Protein AF-A0A382TU08-F1 (afdb_monomer_lite)

Structure (mmCIF, N/CA/C/O backbone):
data_AF-A0A382TU08-F1
#
_entry.id   AF-A0A382TU08-F1
#
loop_
_atom_site.group_PDB
_atom_site.id
_atom_site.type_symbol
_atom_site.label_atom_id
_atom_site.label_alt_id
_atom_site.label_comp_id
_atom_site.label_asym_id
_atom_site.label_entity_id
_atom_site.label_seq_id
_atom_site.pdbx_PDB_ins_code
_atom_site.Cartn_x
_atom_site.Cartn_y
_atom_site.Cartn_z
_atom_site.occupancy
_atom_site.B_iso_or_equiv
_atom_site.auth_seq_id
_atom_site.auth_comp_id
_atom_site.auth_asym_id
_atom_site.auth_atom_id
_atom_site.pdbx_PDB_model_num
ATOM 1 N N . THR A 1 1 ? 18.231 -7.305 -35.780 1.00 43.22 1 THR A N 1
ATOM 2 C CA . THR A 1 1 ? 16.946 -6.746 -35.340 1.00 43.22 1 THR A CA 1
ATOM 3 C C . THR A 1 1 ? 16.170 -7.882 -34.725 1.00 43.22 1 THR A C 1
ATOM 5 O O . THR A 1 1 ? 15.193 -8.341 -35.299 1.00 43.22 1 THR A O 1
ATOM 8 N N . ASP A 1 2 ? 16.718 -8.422 -33.646 1.00 53.72 2 ASP A N 1
ATOM 9 C CA . ASP A 1 2 ? 16.008 -9.378 -32.811 1.00 53.72 2 ASP A CA 1
ATOM 10 C C . ASP A 1 2 ? 16.066 -8.744 -31.425 1.00 53.72 2 ASP A C 1
ATOM 12 O O . ASP A 1 2 ? 17.162 -8.448 -30.939 1.00 53.72 2 ASP A O 1
ATOM 16 N N . ASP A 1 3 ? 14.896 -8.453 -30.868 1.00 58.66 3 ASP A N 1
ATOM 17 C CA . ASP A 1 3 ? 14.763 -7.972 -29.501 1.00 58.66 3 ASP A CA 1
ATOM 18 C C . ASP A 1 3 ? 14.900 -9.181 -28.585 1.00 58.66 3 ASP A C 1
ATOM 20 O O . ASP A 1 3 ? 14.143 -10.154 -28.692 1.00 58.66 3 ASP A O 1
ATOM 24 N N . ASP A 1 4 ? 15.874 -9.138 -27.682 1.00 73.19 4 ASP A N 1
ATOM 25 C CA . ASP A 1 4 ? 16.025 -10.173 -26.670 1.00 73.19 4 ASP A CA 1
ATOM 26 C C . ASP A 1 4 ? 15.239 -9.753 -25.428 1.00 73.19 4 ASP A C 1
ATOM 28 O O . ASP A 1 4 ? 15.628 -8.832 -24.711 1.00 73.19 4 ASP A O 1
ATOM 32 N N . TRP A 1 5 ? 14.129 -10.447 -25.165 1.00 85.56 5 TRP A N 1
ATOM 33 C CA . TRP A 1 5 ? 13.245 -10.196 -24.025 1.00 85.56 5 TRP A CA 1
ATOM 34 C C . TRP A 1 5 ? 13.296 -11.323 -22.993 1.00 85.56 5 TRP A C 1
ATOM 36 O O . TRP A 1 5 ? 13.170 -12.508 -23.321 1.00 85.56 5 TRP A O 1
ATOM 46 N N . ALA A 1 6 ? 13.377 -10.959 -21.713 1.00 69.25 6 ALA A N 1
ATOM 47 C CA . ALA A 1 6 ? 13.201 -11.886 -20.603 1.00 69.25 6 ALA A CA 1
ATOM 48 C C . ALA A 1 6 ? 12.246 -11.305 -19.554 1.00 69.25 6 ALA A C 1
ATOM 50 O O . ALA A 1 6 ? 12.513 -10.267 -18.955 1.00 69.25 6 ALA A O 1
ATOM 51 N N . GLY A 1 7 ? 11.157 -12.024 -19.272 1.00 66.50 7 GLY A N 1
ATOM 52 C CA . GLY A 1 7 ? 10.169 -11.643 -18.265 1.00 66.50 7 GLY A CA 1
ATOM 53 C C . GLY A 1 7 ? 9.909 -12.763 -17.265 1.00 66.50 7 GLY A C 1
ATOM 54 O O . GLY A 1 7 ? 9.893 -13.947 -17.611 1.00 66.50 7 GLY A O 1
ATOM 55 N N . ARG A 1 8 ? 9.662 -12.395 -16.007 1.00 70.25 8 ARG A N 1
ATOM 56 C CA . ARG A 1 8 ? 9.168 -13.315 -14.982 1.00 70.25 8 ARG A CA 1
ATOM 57 C C . ARG A 1 8 ? 7.939 -12.722 -14.314 1.00 70.25 8 ARG A C 1
ATOM 59 O O . ARG A 1 8 ? 8.019 -11.709 -13.623 1.00 70.25 8 ARG A O 1
ATOM 66 N N . LEU A 1 9 ? 6.812 -13.411 -14.461 1.00 70.62 9 LEU A N 1
ATOM 67 C CA . LEU A 1 9 ? 5.622 -13.124 -13.676 1.00 70.62 9 LEU A CA 1
ATOM 68 C C . LEU A 1 9 ? 5.898 -13.436 -12.200 1.00 70.62 9 LEU A C 1
ATOM 70 O O . LEU A 1 9 ? 6.324 -14.547 -11.862 1.00 70.62 9 LEU A O 1
ATOM 74 N N . TRP A 1 10 ? 5.635 -12.480 -11.313 1.00 63.06 10 TRP A N 1
ATOM 75 C CA . TRP A 1 10 ? 5.693 -12.742 -9.882 1.00 63.06 10 TRP A CA 1
ATOM 76 C C . TRP A 1 10 ? 4.351 -13.301 -9.393 1.00 63.06 10 TRP A C 1
ATOM 78 O O . TRP A 1 10 ? 3.302 -12.701 -9.610 1.00 63.06 10 TRP A O 1
ATOM 88 N N . HIS A 1 11 ? 4.380 -14.459 -8.725 1.00 54.56 11 HIS A N 1
ATOM 89 C CA . HIS A 1 11 ? 3.185 -15.118 -8.191 1.00 54.56 11 HIS A CA 1
ATOM 90 C C . HIS A 1 11 ? 3.411 -15.548 -6.737 1.00 54.56 11 HIS A C 1
ATOM 92 O O . HIS A 1 11 ? 4.231 -16.429 -6.462 1.00 54.56 11 HIS A O 1
ATOM 98 N N . PRO A 1 12 ? 2.678 -14.923 -5.800 1.00 54.88 12 PRO A N 1
ATOM 99 C CA . PRO A 1 12 ? 1.904 -15.706 -4.843 1.00 54.88 12 PRO A CA 1
ATOM 100 C C . PRO A 1 12 ? 0.431 -15.261 -4.731 1.00 54.88 12 PRO A C 1
ATOM 102 O O . PRO A 1 12 ? -0.384 -16.084 -4.335 1.00 54.88 12 PRO A O 1
ATOM 105 N N . GLN A 1 13 ? 0.039 -14.037 -5.119 1.00 67.19 13 GLN A N 1
ATOM 106 C CA . GLN A 1 13 ? -1.356 -13.561 -5.047 1.00 67.19 13 GLN A CA 1
ATOM 107 C C . GLN A 1 13 ? -1.563 -12.305 -5.913 1.00 67.19 13 GLN A C 1
ATOM 109 O O . GLN A 1 13 ? -0.691 -11.439 -5.937 1.00 67.19 13 GLN A O 1
ATOM 114 N N . ALA A 1 14 ? -2.700 -12.204 -6.611 1.00 84.50 14 ALA A N 1
ATOM 115 C CA . ALA A 1 14 ? -3.053 -11.013 -7.384 1.00 84.50 14 ALA A CA 1
ATOM 116 C C . ALA A 1 14 ? -3.279 -9.800 -6.465 1.00 84.50 14 ALA A C 1
ATOM 118 O O . ALA A 1 14 ? -3.779 -9.951 -5.345 1.00 84.50 14 ALA A O 1
ATOM 119 N N . LEU A 1 15 ? -2.906 -8.605 -6.927 1.00 90.50 15 LEU A N 1
ATOM 120 C CA . LEU A 1 15 ? -2.982 -7.388 -6.121 1.00 90.50 15 LEU A CA 1
ATOM 121 C C . LEU A 1 15 ? -4.388 -6.780 -6.207 1.00 90.50 15 LEU A C 1
ATOM 123 O O . LEU A 1 15 ? -4.922 -6.638 -7.306 1.00 90.50 15 LEU A O 1
ATOM 127 N N . PRO A 1 16 ? -5.021 -6.427 -5.082 1.00 88.50 16 PRO A N 1
ATOM 128 C CA . PRO A 1 16 ? -6.422 -6.015 -5.066 1.00 88.50 16 PRO A CA 1
ATOM 129 C C . PRO A 1 16 ? -6.652 -4.616 -5.658 1.00 88.50 16 PRO A C 1
ATOM 131 O O . PRO A 1 16 ? -5.868 -3.694 -5.440 1.00 88.50 16 PRO A O 1
ATOM 134 N N . TYR A 1 17 ? -7.792 -4.415 -6.327 1.00 90.25 17 TYR A N 1
ATOM 135 C CA . TYR A 1 17 ? -8.239 -3.087 -6.774 1.00 90.25 17 TYR A CA 1
ATOM 136 C C . TYR A 1 17 ? -8.770 -2.198 -5.635 1.00 90.25 17 TYR A C 1
ATOM 138 O O . TYR A 1 17 ? -8.714 -0.968 -5.693 1.00 90.25 17 TYR A O 1
ATOM 146 N N . ASN A 1 18 ? -9.298 -2.799 -4.569 1.00 82.75 18 ASN A N 1
ATOM 147 C CA . ASN A 1 18 ? -9.964 -2.096 -3.466 1.00 82.75 18 ASN A CA 1
ATOM 148 C C . ASN A 1 18 ? -9.034 -1.728 -2.288 1.00 82.75 18 ASN A C 1
ATOM 150 O O . ASN A 1 18 ? -9.503 -1.232 -1.259 1.00 82.75 18 ASN A O 1
ATOM 154 N N . GLN A 1 19 ? -7.728 -1.943 -2.428 1.00 82.81 19 GLN A N 1
ATOM 155 C CA . GLN A 1 19 ? -6.740 -1.686 -1.386 1.00 82.81 19 GLN A CA 1
ATOM 156 C C . GLN A 1 19 ? -5.445 -1.164 -2.002 1.00 82.81 19 GLN A C 1
ATOM 158 O O . GLN A 1 19 ? -5.022 -1.650 -3.041 1.00 82.81 19 GLN A O 1
ATOM 163 N N . ASP A 1 20 ? -4.828 -0.182 -1.349 1.00 87.81 20 ASP A N 1
ATOM 164 C CA . ASP A 1 20 ? -3.551 0.385 -1.778 1.00 87.81 20 ASP A CA 1
ATOM 165 C C . ASP A 1 20 ? -2.438 -0.667 -1.735 1.00 87.81 20 ASP A C 1
ATOM 167 O O . ASP A 1 20 ? -2.387 -1.502 -0.831 1.00 87.81 20 ASP A O 1
ATOM 171 N N . TRP A 1 21 ? -1.502 -0.588 -2.672 1.00 92.19 21 TRP A N 1
ATOM 172 C CA . TRP A 1 21 ? -0.306 -1.427 -2.697 1.00 92.19 21 TRP A CA 1
ATOM 173 C C . TRP A 1 21 ? 0.797 -0.742 -3.504 1.00 92.19 21 TRP A C 1
ATOM 175 O O . TRP A 1 21 ? 0.533 0.158 -4.296 1.00 92.19 21 TRP A O 1
ATOM 185 N N . ALA A 1 22 ? 2.044 -1.162 -3.313 1.00 94.31 22 ALA A N 1
ATOM 186 C CA . ALA A 1 22 ? 3.193 -0.725 -4.094 1.00 94.31 22 ALA A CA 1
ATOM 187 C C . ALA A 1 22 ? 4.072 -1.917 -4.473 1.00 94.31 22 ALA A C 1
ATOM 189 O O . ALA A 1 22 ? 4.478 -2.677 -3.593 1.00 94.31 22 ALA A O 1
ATOM 190 N N . ALA A 1 23 ? 4.401 -2.042 -5.754 1.00 95.50 23 ALA A N 1
ATOM 191 C CA . ALA A 1 23 ? 5.443 -2.923 -6.261 1.00 95.50 23 ALA A CA 1
ATOM 192 C C . ALA A 1 23 ? 6.748 -2.138 -6.397 1.00 95.50 23 ALA A C 1
ATOM 194 O O . ALA A 1 23 ? 6.733 -1.006 -6.871 1.00 95.50 23 ALA A O 1
ATOM 195 N N . GLN A 1 24 ? 7.858 -2.708 -5.936 1.00 95.50 24 GLN A N 1
ATOM 196 C CA . GLN A 1 24 ? 9.176 -2.072 -5.937 1.00 95.50 24 GLN A CA 1
ATOM 197 C C . GLN A 1 24 ? 10.247 -3.064 -6.377 1.00 95.50 24 GLN A C 1
ATOM 199 O O . GLN A 1 24 ? 10.176 -4.235 -6.001 1.00 95.50 24 GLN A O 1
ATOM 204 N N . VAL A 1 25 ? 11.248 -2.589 -7.116 1.00 95.81 25 VAL A N 1
ATOM 205 C CA . VAL A 1 25 ? 12.433 -3.369 -7.497 1.00 95.81 25 VAL A CA 1
ATOM 206 C C . VAL A 1 25 ? 13.658 -2.465 -7.556 1.00 95.81 25 VAL A C 1
ATOM 208 O O . VAL A 1 25 ? 13.564 -1.323 -8.009 1.00 95.81 25 VAL A O 1
ATOM 211 N N . ASP A 1 26 ? 14.798 -2.976 -7.106 1.00 96.31 26 ASP A N 1
ATOM 212 C CA . ASP A 1 26 ? 16.078 -2.311 -7.314 1.00 96.31 26 ASP A CA 1
ATOM 213 C C . ASP A 1 26 ? 16.603 -2.687 -8.703 1.00 96.31 26 ASP A C 1
ATOM 215 O O . ASP A 1 26 ? 16.676 -3.865 -9.058 1.00 96.31 26 ASP A O 1
ATOM 219 N N . VAL A 1 27 ? 16.970 -1.678 -9.486 1.00 97.38 27 VAL A N 1
ATOM 220 C CA . VAL A 1 27 ? 17.555 -1.816 -10.822 1.00 97.38 27 VAL A CA 1
ATOM 221 C C . VAL A 1 27 ? 19.038 -1.479 -10.775 1.00 97.38 27 VAL A C 1
ATOM 223 O O . VAL A 1 27 ? 19.467 -0.544 -10.097 1.00 97.38 27 VAL A O 1
ATOM 226 N N . ASN A 1 28 ? 19.834 -2.221 -11.533 1.00 97.56 28 ASN A N 1
ATOM 227 C CA . ASN A 1 28 ? 21.229 -1.903 -11.795 1.00 97.56 28 ASN A CA 1
ATOM 228 C C . ASN A 1 28 ? 21.484 -2.051 -13.294 1.00 97.56 28 ASN A C 1
ATOM 230 O O . ASN A 1 28 ? 21.504 -3.169 -13.807 1.00 97.56 28 ASN A O 1
ATOM 234 N N . LEU A 1 29 ? 21.694 -0.920 -13.961 1.00 97.88 29 LEU A N 1
ATOM 235 C CA . LEU A 1 29 ? 22.026 -0.791 -15.374 1.00 97.88 29 LEU A CA 1
ATOM 236 C C . LEU A 1 29 ? 23.336 0.003 -15.500 1.00 97.88 29 LEU A C 1
ATOM 238 O O . LEU A 1 29 ? 23.287 1.231 -15.622 1.00 97.88 29 LEU A O 1
ATOM 242 N N . PRO A 1 30 ? 24.508 -0.656 -15.429 1.00 97.62 30 PRO A N 1
ATOM 243 C CA . PRO A 1 30 ? 25.805 0.011 -15.526 1.00 97.62 30 PRO A CA 1
ATOM 244 C C . PRO A 1 30 ? 25.980 0.809 -16.821 1.00 97.62 30 PRO A C 1
ATOM 246 O O . PRO A 1 30 ? 25.140 0.777 -17.720 1.00 97.62 30 PRO A O 1
ATOM 249 N N . ASP A 1 31 ? 27.081 1.545 -16.926 1.00 96.62 31 ASP A N 1
ATOM 250 C CA . ASP A 1 31 ? 27.452 2.140 -18.205 1.00 96.62 31 ASP A CA 1
ATOM 251 C C . ASP A 1 31 ? 27.898 1.039 -19.165 1.00 96.62 31 ASP A C 1
ATOM 253 O O . ASP A 1 31 ? 28.840 0.292 -18.894 1.00 96.62 31 ASP A O 1
ATOM 257 N N . LEU A 1 32 ? 27.182 0.941 -20.281 1.00 95.31 32 LEU A N 1
ATOM 258 C CA . LEU A 1 32 ? 27.406 -0.042 -21.330 1.00 95.31 32 LEU A CA 1
ATOM 259 C C . LEU A 1 32 ? 28.052 0.648 -22.533 1.00 95.31 32 LEU A C 1
ATOM 261 O O . LEU A 1 32 ? 27.905 1.853 -22.746 1.00 95.31 32 LEU A O 1
ATOM 265 N N . SER A 1 33 ? 28.786 -0.117 -23.338 1.00 93.25 33 SER A N 1
ATOM 266 C CA . SER A 1 33 ? 29.387 0.393 -24.577 1.00 93.25 33 SER A CA 1
ATOM 267 C C . SER A 1 33 ? 28.355 0.414 -25.707 1.00 93.25 33 SER A C 1
ATOM 269 O O . SER A 1 33 ? 28.444 -0.373 -26.646 1.00 93.25 33 SER A O 1
ATOM 271 N N . LEU A 1 34 ? 27.368 1.305 -25.590 1.00 93.69 34 LEU A N 1
ATOM 272 C CA . LEU A 1 34 ? 26.256 1.437 -26.532 1.00 93.69 34 LEU A CA 1
ATOM 273 C C . LEU A 1 34 ? 26.747 1.939 -27.896 1.00 93.69 34 LEU A C 1
ATOM 275 O O . LEU A 1 34 ? 27.237 3.067 -28.021 1.00 93.69 34 LEU A O 1
ATOM 279 N N . VAL A 1 35 ? 26.607 1.112 -28.932 1.00 92.38 35 VAL A N 1
ATOM 280 C CA . VAL A 1 35 ? 26.830 1.532 -30.325 1.00 92.38 35 VAL A CA 1
ATOM 281 C C . VAL A 1 35 ? 25.561 2.171 -30.892 1.00 92.38 35 VAL A C 1
ATOM 283 O O . VAL A 1 35 ? 24.525 2.183 -30.239 1.00 92.38 35 VAL A O 1
ATOM 286 N N . HIS A 1 36 ? 25.644 2.751 -32.089 1.00 92.75 36 HIS A N 1
ATOM 287 C CA . HIS A 1 36 ? 24.453 3.272 -32.762 1.00 92.75 36 HIS A CA 1
ATOM 288 C C . HIS A 1 36 ? 23.391 2.173 -32.887 1.00 92.75 36 HIS A C 1
ATOM 290 O O . HIS A 1 36 ? 23.747 1.052 -33.255 1.00 92.75 36 HIS A O 1
ATOM 296 N N . ASP A 1 37 ? 22.131 2.535 -32.634 1.00 93.12 37 ASP A N 1
ATOM 297 C CA . ASP A 1 37 ? 20.970 1.650 -32.758 1.00 93.12 37 ASP A CA 1
ATOM 298 C C . ASP A 1 37 ? 20.974 0.545 -31.687 1.00 93.12 37 ASP A C 1
ATOM 300 O O . ASP A 1 37 ? 20.802 -0.623 -32.010 1.00 93.12 37 ASP A O 1
ATOM 304 N N . THR A 1 38 ? 21.287 0.889 -30.430 1.00 95.69 38 THR A N 1
ATOM 305 C CA . THR A 1 38 ? 21.235 -0.046 -29.289 1.00 95.69 38 THR A CA 1
ATOM 306 C C . THR A 1 38 ? 20.352 0.476 -28.175 1.00 95.69 38 THR A C 1
ATOM 308 O O . THR A 1 38 ? 20.342 1.678 -27.908 1.00 95.69 38 THR A O 1
ATOM 311 N N . GLU A 1 39 ? 19.697 -0.446 -27.479 1.00 96.81 39 GLU A N 1
ATOM 312 C CA . GLU A 1 39 ? 18.862 -0.160 -26.319 1.00 96.81 39 GLU A CA 1
ATOM 313 C C . GLU A 1 39 ? 18.972 -1.293 -25.299 1.00 96.81 39 GLU A C 1
ATOM 315 O O . GLU A 1 39 ? 19.068 -2.467 -25.655 1.00 96.81 39 GLU A O 1
ATOM 320 N N . VAL A 1 40 ? 18.996 -0.947 -24.014 1.00 97.94 40 VAL A N 1
ATOM 321 C CA . VAL A 1 40 ? 18.873 -1.901 -22.912 1.00 97.94 40 VAL A CA 1
ATOM 322 C C . VAL A 1 40 ? 18.009 -1.295 -21.828 1.00 97.94 40 VAL A C 1
ATOM 324 O O . VAL A 1 40 ? 18.303 -0.201 -21.342 1.00 97.94 40 VAL A O 1
ATOM 327 N N . GLY A 1 41 ? 17.022 -2.054 -21.369 1.00 97.38 41 GLY A N 1
ATOM 328 C CA . GLY A 1 41 ? 16.166 -1.646 -20.268 1.00 97.38 41 GLY A CA 1
ATOM 329 C C . GLY A 1 41 ? 15.848 -2.781 -19.308 1.00 97.38 41 GLY A C 1
ATOM 330 O O . GLY A 1 41 ? 15.947 -3.970 -19.622 1.00 97.38 41 GLY A O 1
ATOM 331 N N . LEU A 1 42 ? 15.483 -2.402 -18.089 1.00 97.69 42 LEU A N 1
ATOM 332 C CA . LEU A 1 42 ? 14.929 -3.311 -17.093 1.00 97.69 42 LEU A CA 1
ATOM 333 C C . LEU A 1 42 ? 13.948 -2.588 -16.188 1.00 97.69 42 LEU A C 1
ATOM 335 O O . LEU A 1 42 ? 14.158 -1.438 -15.795 1.00 97.69 42 LEU A O 1
ATOM 339 N N . GLY A 1 43 ? 12.907 -3.307 -15.793 1.00 97.75 43 GLY A N 1
ATOM 340 C CA . GLY A 1 43 ? 11.846 -2.712 -15.015 1.00 97.75 43 GLY A CA 1
ATOM 341 C C . GLY A 1 43 ? 10.729 -3.667 -14.658 1.00 97.75 43 GLY A C 1
ATOM 342 O O . GLY A 1 43 ? 10.946 -4.849 -14.359 1.00 97.75 43 GLY A O 1
ATOM 343 N N . MET A 1 44 ? 9.523 -3.114 -14.621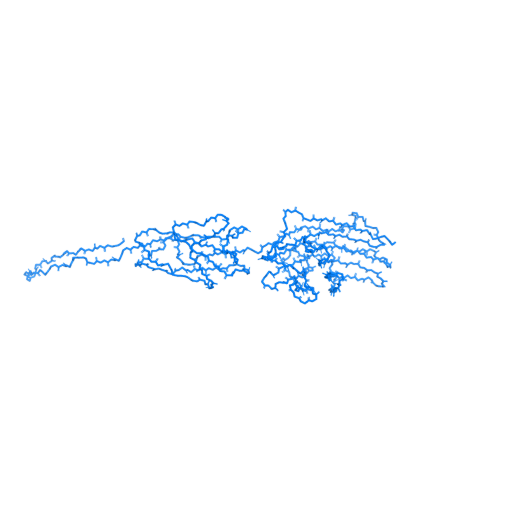 1.00 97.19 44 MET A N 1
ATOM 344 C CA . MET A 1 44 ? 8.322 -3.836 -14.238 1.00 97.19 44 MET A CA 1
ATOM 345 C C . MET A 1 44 ? 7.110 -3.414 -15.060 1.00 97.19 44 MET A C 1
ATOM 347 O O . MET A 1 44 ? 7.008 -2.272 -15.488 1.00 97.19 44 MET A O 1
ATOM 351 N N . ILE A 1 45 ? 6.168 -4.342 -15.206 1.00 96.81 45 ILE A N 1
ATOM 352 C CA . ILE A 1 45 ? 4.853 -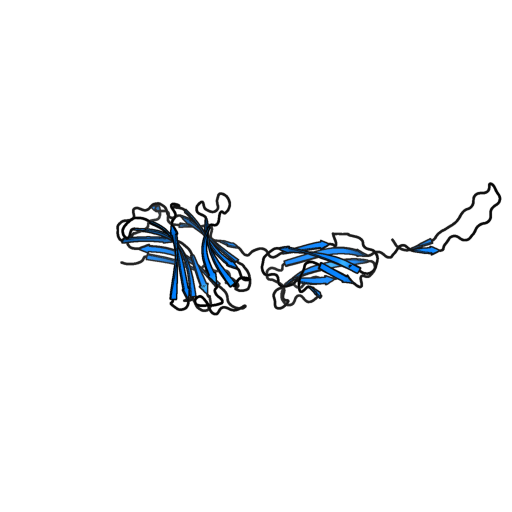4.115 -15.803 1.00 96.81 45 ILE A CA 1
ATOM 353 C C . ILE A 1 45 ? 3.793 -4.407 -14.746 1.00 96.81 45 ILE A C 1
ATOM 355 O O . ILE A 1 45 ? 3.861 -5.429 -14.054 1.00 96.81 45 ILE A O 1
ATOM 359 N N . VAL A 1 46 ? 2.800 -3.532 -14.640 1.00 97.25 46 VAL A N 1
ATOM 360 C CA . VAL A 1 46 ? 1.531 -3.788 -13.953 1.00 97.25 46 VAL A CA 1
ATOM 361 C C . VAL A 1 46 ? 0.447 -3.937 -15.008 1.00 97.25 46 VAL A C 1
ATOM 363 O O . VAL A 1 46 ? 0.298 -3.062 -15.850 1.00 97.25 46 VAL A O 1
ATOM 366 N N . LEU A 1 47 ? -0.336 -5.011 -14.932 1.00 95.94 47 LEU A N 1
ATOM 367 C CA . LEU A 1 47 ? -1.429 -5.275 -15.872 1.00 95.94 47 LEU A CA 1
ATOM 368 C C . LEU A 1 47 ? -2.745 -5.580 -15.160 1.00 95.94 47 LEU A C 1
ATOM 370 O O . LEU A 1 47 ? -2.752 -6.123 -14.045 1.00 95.94 47 LEU A O 1
ATOM 374 N N . ASN A 1 48 ? -3.859 -5.263 -15.815 1.00 96.06 48 ASN A N 1
ATOM 375 C CA . ASN A 1 48 ? -5.178 -5.739 -15.417 1.00 96.06 48 ASN A CA 1
ATOM 376 C C . ASN A 1 48 ? -5.251 -7.263 -15.614 1.00 96.06 48 ASN A C 1
ATOM 378 O O . ASN A 1 48 ? -5.103 -7.779 -16.714 1.00 96.06 48 ASN A O 1
ATOM 382 N N . GLN A 1 49 ? -5.502 -8.024 -14.545 1.00 93.69 49 GLN A N 1
ATOM 383 C CA . GLN A 1 49 ? -5.493 -9.491 -14.621 1.00 93.69 49 GLN A CA 1
ATOM 384 C C . GLN A 1 49 ? -6.528 -10.060 -15.609 1.00 93.69 49 GLN A C 1
ATOM 386 O O . GLN A 1 49 ? -6.326 -11.148 -16.149 1.00 93.69 49 GLN A O 1
ATOM 391 N N . ALA A 1 50 ? -7.662 -9.379 -15.780 1.00 93.88 50 ALA A N 1
ATOM 392 C CA . ALA A 1 50 ? -8.744 -9.847 -16.644 1.00 93.88 50 ALA A CA 1
ATOM 393 C C . ALA A 1 50 ? -8.553 -9.449 -18.115 1.00 93.88 50 ALA A C 1
ATOM 395 O O . ALA A 1 50 ? -9.172 -10.066 -18.980 1.00 93.88 50 ALA A O 1
ATOM 396 N N . ASP A 1 51 ? -7.718 -8.442 -18.369 1.00 94.62 51 ASP A N 1
ATOM 397 C CA . ASP A 1 51 ? -7.437 -7.887 -19.687 1.00 94.62 51 ASP A CA 1
ATOM 398 C C . ASP A 1 51 ? -5.962 -7.479 -19.741 1.00 94.62 51 ASP A C 1
ATOM 400 O O . ASP A 1 51 ? -5.577 -6.410 -19.275 1.00 94.62 51 ASP A O 1
ATOM 404 N N . ALA A 1 52 ? -5.118 -8.394 -20.215 1.00 91.12 52 ALA A N 1
ATOM 405 C CA . ALA A 1 52 ? -3.670 -8.227 -20.154 1.00 91.12 52 ALA A CA 1
ATOM 406 C C . ALA A 1 52 ? -3.125 -7.195 -21.157 1.00 91.12 52 ALA A C 1
ATOM 408 O O . ALA A 1 52 ? -1.936 -6.902 -21.082 1.00 91.12 52 ALA A O 1
ATOM 409 N N . ASP A 1 53 ? -3.973 -6.662 -22.044 1.00 92.25 53 ASP A N 1
ATOM 410 C CA . ASP A 1 53 ? -3.630 -5.582 -22.977 1.00 92.25 53 ASP A CA 1
ATOM 411 C C . ASP A 1 53 ? -3.698 -4.200 -22.285 1.00 92.25 53 ASP A C 1
ATOM 413 O O . ASP A 1 53 ? -3.141 -3.216 -22.761 1.00 92.25 53 ASP A O 1
ATOM 417 N N . ASP A 1 54 ? -4.346 -4.109 -21.118 1.00 97.19 54 ASP A N 1
ATOM 418 C CA . ASP A 1 54 ? -4.333 -2.909 -20.282 1.00 97.19 54 ASP A CA 1
ATOM 419 C C . ASP A 1 54 ? -3.145 -2.970 -19.308 1.00 97.19 54 ASP A C 1
ATOM 421 O O . ASP A 1 54 ? -3.180 -3.669 -18.280 1.00 97.19 54 ASP A O 1
ATOM 425 N N . THR A 1 55 ? -2.078 -2.235 -19.633 1.00 97.25 55 THR A N 1
ATOM 426 C CA . THR A 1 55 ? -0.804 -2.299 -18.911 1.00 97.25 55 THR A CA 1
ATOM 427 C C . THR A 1 55 ? -0.202 -0.932 -18.600 1.00 97.25 55 THR A C 1
ATOM 429 O O . THR A 1 55 ? -0.510 0.086 -19.215 1.00 97.25 55 THR A O 1
ATOM 432 N N . VAL A 1 56 ? 0.684 -0.904 -17.607 1.00 98.38 56 VAL A N 1
ATOM 433 C CA . VAL A 1 56 ? 1.674 0.157 -17.447 1.00 98.38 56 VAL A CA 1
ATOM 434 C C . VAL A 1 56 ? 3.043 -0.464 -17.237 1.00 98.38 56 VAL A C 1
ATOM 436 O O . VAL A 1 56 ? 3.211 -1.316 -16.359 1.00 98.38 56 VAL A O 1
ATOM 439 N N . SER A 1 57 ? 4.012 -0.028 -18.025 1.00 97.81 57 SER A N 1
ATOM 440 C CA . SER A 1 57 ? 5.415 -0.389 -17.911 1.00 97.81 57 SER A CA 1
ATOM 441 C C . SER A 1 57 ? 6.199 0.758 -17.259 1.00 97.81 57 SER A C 1
ATOM 443 O O . SER A 1 57 ? 5.782 1.920 -17.264 1.00 97.81 57 SER A O 1
ATOM 445 N N . MET A 1 58 ? 7.301 0.423 -16.600 1.00 98.62 58 MET A N 1
ATOM 446 C CA . MET A 1 58 ? 8.253 1.389 -16.067 1.00 98.62 58 MET A CA 1
ATOM 447 C C . MET A 1 58 ? 9.641 0.763 -16.052 1.00 98.62 58 MET A C 1
ATOM 449 O O . MET A 1 58 ? 9.851 -0.227 -15.339 1.00 98.62 58 MET A O 1
ATOM 453 N N . GLU A 1 59 ? 10.601 1.372 -16.745 1.00 98.38 59 GLU A N 1
ATOM 454 C CA . GLU A 1 59 ? 11.969 0.861 -16.863 1.00 98.38 59 GLU A CA 1
ATOM 455 C C . GLU A 1 59 ? 13.023 1.939 -16.664 1.00 98.38 59 GLU A C 1
ATOM 457 O O . GLU A 1 59 ? 12.814 3.103 -16.983 1.00 98.38 59 GLU A O 1
ATOM 462 N N . LEU A 1 60 ? 14.196 1.530 -16.177 1.00 98.69 60 LEU A N 1
ATOM 463 C CA . LEU A 1 60 ? 15.428 2.286 -16.378 1.00 98.69 60 LEU A CA 1
ATOM 464 C C . LEU A 1 60 ? 16.034 1.830 -17.707 1.00 98.69 60 LEU A C 1
ATOM 466 O O . LEU A 1 60 ? 16.368 0.649 -17.838 1.00 98.69 60 LEU A O 1
ATOM 470 N N . VAL A 1 61 ? 16.204 2.762 -18.641 1.00 98.31 61 VAL A N 1
ATOM 471 C CA . VAL A 1 61 ? 16.653 2.508 -20.016 1.00 98.31 61 VAL A CA 1
ATOM 472 C C . VAL A 1 61 ? 17.960 3.245 -20.290 1.00 98.31 61 VAL A C 1
ATOM 474 O O . VAL A 1 61 ? 18.184 4.359 -19.806 1.00 98.31 61 VAL A O 1
ATOM 477 N N . ALA A 1 62 ? 18.849 2.608 -21.048 1.00 98.12 62 ALA A N 1
ATOM 478 C CA . ALA A 1 62 ? 20.007 3.232 -21.667 1.00 98.12 62 ALA A CA 1
ATOM 479 C C . ALA A 1 62 ? 20.022 2.876 -23.157 1.00 98.12 62 ALA A C 1
ATOM 481 O O . ALA A 1 62 ? 20.072 1.701 -23.519 1.00 98.12 62 ALA A O 1
ATOM 482 N N . GLU A 1 63 ? 20.005 3.893 -24.010 1.00 97.19 63 GLU A N 1
ATOM 483 C CA . GLU A 1 63 ? 19.853 3.745 -25.460 1.00 97.19 63 GLU A CA 1
ATOM 484 C C . GLU A 1 63 ? 20.835 4.648 -26.215 1.00 97.19 63 GLU A C 1
ATOM 486 O O . GLU A 1 63 ? 21.375 5.610 -25.661 1.00 97.19 63 GLU A O 1
ATOM 491 N N . ASN A 1 64 ? 21.087 4.351 -27.489 1.00 96.56 64 ASN A N 1
ATOM 492 C CA . ASN A 1 64 ? 21.905 5.181 -28.369 1.00 96.56 64 ASN A CA 1
ATOM 493 C C . ASN A 1 64 ? 21.407 5.150 -29.824 1.00 96.56 64 ASN A C 1
ATOM 495 O O . ASN A 1 64 ? 22.041 4.576 -30.709 1.00 96.56 64 ASN A O 1
ATOM 499 N N . TRP A 1 65 ? 20.302 5.844 -30.099 1.00 90.25 65 TRP A N 1
ATOM 500 C CA . TRP A 1 65 ? 19.803 6.040 -31.469 1.00 90.25 65 TRP A CA 1
ATOM 501 C C . TRP A 1 65 ? 20.613 7.072 -32.259 1.00 90.25 65 TRP A C 1
ATOM 503 O O . TRP A 1 65 ? 20.880 6.907 -33.441 1.00 90.25 65 TRP A O 1
ATOM 513 N N . GLN A 1 66 ? 21.029 8.165 -31.622 1.00 89.12 66 GLN A N 1
ATOM 514 C CA . GLN A 1 66 ? 21.892 9.194 -32.232 1.00 89.12 66 GLN A CA 1
ATOM 515 C C . GLN A 1 66 ? 22.954 9.690 -31.255 1.00 89.12 66 GLN A C 1
ATOM 517 O O . GLN A 1 66 ? 24.071 10.006 -31.659 1.00 89.12 66 GLN A O 1
ATOM 522 N N . ASN A 1 67 ? 22.585 9.772 -29.979 1.00 92.00 67 ASN A N 1
ATOM 523 C CA . ASN A 1 67 ? 23.475 10.026 -28.862 1.00 92.00 67 ASN A CA 1
ATOM 524 C C . ASN A 1 67 ? 23.049 9.109 -27.721 1.00 92.00 67 ASN A C 1
ATOM 526 O O . ASN A 1 67 ? 21.855 8.852 -27.577 1.00 92.00 67 ASN A O 1
ATOM 530 N N . ALA A 1 68 ? 24.008 8.676 -26.907 1.00 94.94 68 ALA A N 1
ATOM 531 C CA . ALA A 1 68 ? 23.700 7.879 -25.734 1.00 94.94 68 ALA A CA 1
ATOM 532 C C . ALA A 1 68 ? 22.872 8.698 -24.731 1.00 94.94 68 ALA A C 1
ATOM 534 O O . ALA A 1 68 ? 23.275 9.800 -24.338 1.00 94.94 68 ALA A O 1
ATOM 535 N N . THR A 1 69 ? 21.734 8.155 -24.317 1.00 97.31 69 THR A N 1
ATOM 536 C CA . THR A 1 69 ? 20.836 8.730 -23.312 1.00 97.31 69 THR A CA 1
ATOM 537 C C . THR A 1 69 ? 20.558 7.704 -22.219 1.00 97.31 69 THR A C 1
ATOM 539 O O . THR A 1 69 ? 20.864 6.515 -22.337 1.00 97.31 69 THR A O 1
ATOM 542 N N . ARG A 1 70 ? 20.025 8.201 -21.103 1.00 98.12 70 ARG A N 1
ATOM 543 C CA . ARG A 1 70 ? 19.535 7.371 -20.014 1.00 98.12 70 ARG A CA 1
ATOM 544 C C . ARG A 1 70 ? 18.321 8.036 -19.382 1.00 98.12 70 ARG A C 1
ATOM 546 O O . ARG A 1 70 ? 18.348 9.230 -19.058 1.00 98.12 70 ARG A O 1
ATOM 553 N N . SER A 1 71 ? 17.274 7.255 -19.199 1.00 98.50 71 SER A N 1
ATOM 554 C CA . SER A 1 71 ? 15.971 7.722 -18.741 1.00 98.50 71 SER A CA 1
ATOM 555 C C . SER A 1 71 ? 15.285 6.660 -17.904 1.00 98.50 71 SER A C 1
ATOM 557 O O . SER A 1 71 ? 15.643 5.484 -17.921 1.00 98.50 71 SER A O 1
ATOM 559 N N . VAL A 1 72 ? 14.313 7.110 -17.121 1.00 98.69 72 VAL A N 1
ATOM 560 C CA . VAL A 1 72 ? 13.252 6.246 -16.635 1.00 98.69 72 VAL A CA 1
ATOM 561 C C . VAL A 1 72 ? 12.029 6.500 -17.490 1.00 98.69 72 VAL A C 1
ATOM 563 O O . VAL A 1 72 ? 11.483 7.608 -17.460 1.00 98.69 72 VAL A O 1
ATOM 566 N N . ASP A 1 73 ? 11.633 5.481 -18.234 1.00 98.56 73 ASP A N 1
ATOM 567 C CA . ASP A 1 73 ? 10.550 5.544 -19.201 1.00 98.56 73 ASP A CA 1
ATOM 568 C C . ASP A 1 73 ? 9.332 4.801 -18.666 1.00 98.56 73 ASP A C 1
ATOM 570 O O . ASP A 1 73 ? 9.439 3.878 -17.856 1.00 98.56 73 ASP A O 1
ATOM 574 N N . VAL A 1 74 ? 8.160 5.315 -19.022 1.00 98.69 74 VAL A N 1
ATOM 575 C CA . VAL A 1 74 ? 6.857 4.803 -18.613 1.00 98.69 74 VAL A CA 1
ATOM 576 C C . VAL A 1 74 ? 5.963 4.795 -19.835 1.00 98.69 74 VAL A C 1
ATOM 578 O O . VAL A 1 74 ? 5.671 5.855 -20.397 1.00 98.69 74 VAL A O 1
ATOM 581 N N . GLU A 1 75 ? 5.471 3.617 -20.177 1.00 98.12 75 GLU A N 1
ATOM 582 C CA . GLU A 1 75 ? 4.431 3.421 -21.173 1.00 98.12 75 GLU A CA 1
ATOM 583 C C . GLU A 1 75 ? 3.149 2.988 -20.472 1.00 98.12 75 GLU A C 1
ATOM 585 O O . GLU A 1 75 ? 3.150 2.123 -19.599 1.00 98.12 75 GLU A O 1
ATOM 590 N N . PHE A 1 76 ? 2.040 3.632 -20.810 1.00 97.94 76 PHE A N 1
ATOM 591 C CA . PHE A 1 76 ? 0.726 3.286 -20.294 1.00 97.94 76 PHE A CA 1
ATOM 592 C C . PHE A 1 76 ? -0.192 2.967 -21.464 1.00 97.94 76 PHE A C 1
ATOM 594 O O . PHE A 1 76 ? -0.466 3.846 -22.286 1.00 97.94 76 PHE A O 1
ATOM 601 N N . GLU A 1 77 ? -0.697 1.739 -21.493 1.00 97.31 77 GLU A N 1
ATOM 602 C CA . GLU A 1 77 ? -1.545 1.209 -22.549 1.00 97.31 77 GLU A CA 1
ATOM 603 C C . GLU A 1 77 ? -2.998 1.067 -22.078 1.00 97.31 77 GLU A C 1
ATOM 605 O O . GLU A 1 77 ? -3.307 0.735 -20.928 1.00 97.31 77 GLU A O 1
ATOM 610 N N . THR A 1 78 ? -3.939 1.383 -22.965 1.00 96.75 78 THR A N 1
ATOM 611 C CA . THR A 1 78 ? -5.362 1.087 -22.780 1.00 96.75 78 THR A CA 1
ATOM 612 C C . THR A 1 78 ? -5.983 0.684 -24.103 1.00 96.75 78 THR A C 1
ATOM 614 O O . THR A 1 78 ? -6.167 1.526 -24.990 1.00 96.75 78 THR A O 1
ATOM 617 N N . ASN A 1 79 ? -6.352 -0.592 -24.223 1.00 91.44 79 ASN A N 1
ATOM 618 C CA . ASN A 1 79 ? -7.005 -1.145 -25.412 1.00 91.44 79 ASN A CA 1
ATOM 619 C C . ASN A 1 79 ? -6.283 -0.756 -26.728 1.00 91.44 79 ASN A C 1
ATOM 621 O O . ASN A 1 79 ? -6.917 -0.259 -27.667 1.00 91.44 79 ASN A O 1
ATOM 625 N N . GLY A 1 80 ? -4.953 -0.907 -26.771 1.00 89.94 80 GLY A N 1
ATOM 626 C CA . GLY A 1 80 ? -4.116 -0.565 -27.929 1.00 89.94 80 GLY A CA 1
ATOM 627 C C . GLY A 1 80 ? -3.861 0.932 -28.146 1.00 89.94 80 GLY A C 1
ATOM 628 O O . GLY A 1 80 ? -3.483 1.332 -29.245 1.00 89.94 80 GLY A O 1
ATOM 629 N N . ASN A 1 81 ? -4.123 1.782 -27.146 1.00 93.75 81 ASN A N 1
ATOM 630 C CA . ASN A 1 81 ? -3.711 3.188 -27.154 1.00 93.75 81 ASN A CA 1
ATOM 631 C C . ASN A 1 81 ? -2.624 3.410 -26.107 1.00 93.75 81 ASN A C 1
ATOM 633 O O . ASN A 1 81 ? -2.871 3.193 -24.921 1.00 93.75 81 ASN A O 1
ATOM 637 N N . GLU A 1 82 ? -1.475 3.917 -26.538 1.00 95.06 82 GLU A N 1
ATOM 638 C CA . GLU A 1 82 ? -0.306 4.114 -25.683 1.00 95.06 82 GLU A CA 1
ATOM 639 C C . GLU A 1 82 ? -0.110 5.594 -25.340 1.00 95.06 82 GLU A C 1
ATOM 641 O O . GLU A 1 82 ? -0.353 6.508 -26.139 1.00 95.06 82 GLU A O 1
ATOM 646 N N . THR A 1 83 ? 0.356 5.844 -24.121 1.00 95.94 83 THR A N 1
ATOM 647 C CA . THR A 1 83 ? 0.839 7.152 -23.683 1.00 95.94 83 THR A CA 1
ATOM 648 C C . THR A 1 83 ? 2.192 7.001 -23.015 1.00 95.94 83 THR A C 1
ATOM 650 O O . THR A 1 83 ? 2.409 6.066 -22.252 1.00 95.94 83 THR A O 1
ATOM 653 N N . TYR A 1 84 ? 3.080 7.958 -23.277 1.00 97.44 84 TYR A N 1
ATOM 654 C CA . TYR A 1 84 ? 4.474 7.883 -22.859 1.00 97.44 84 TYR A CA 1
ATOM 655 C C . TYR A 1 84 ? 4.840 9.022 -21.916 1.00 97.44 84 TYR A C 1
ATOM 657 O O . TYR A 1 84 ? 4.442 10.177 -22.113 1.00 97.44 84 TYR A O 1
ATOM 665 N N . ALA A 1 85 ? 5.649 8.704 -20.914 1.00 98.25 85 ALA A N 1
ATOM 666 C CA . ALA A 1 85 ? 6.344 9.667 -20.077 1.00 98.25 85 ALA A CA 1
ATOM 667 C C . ALA A 1 85 ? 7.798 9.228 -19.894 1.00 98.25 85 ALA A C 1
ATOM 669 O O . ALA A 1 85 ? 8.087 8.043 -19.802 1.00 98.25 85 ALA A O 1
ATOM 670 N N . SER A 1 86 ? 8.704 10.199 -19.815 1.00 98.06 86 SER A N 1
ATOM 671 C CA . SER A 1 86 ? 10.135 9.946 -19.670 1.00 98.06 86 SER A CA 1
ATOM 672 C C . SER A 1 86 ? 10.753 10.932 -18.687 1.00 98.06 86 SER A C 1
ATOM 674 O O . SER A 1 86 ? 10.399 12.117 -18.663 1.00 98.06 86 SER A O 1
ATOM 676 N N . MET A 1 87 ? 11.688 10.447 -17.874 1.00 98.44 87 MET A N 1
ATOM 677 C CA . MET A 1 87 ? 12.488 11.246 -16.951 1.00 98.44 87 MET A CA 1
ATOM 678 C C . MET A 1 87 ? 13.973 10.961 -17.163 1.00 98.44 87 MET A C 1
ATOM 680 O O . MET A 1 87 ? 14.469 9.902 -16.790 1.00 98.44 87 MET A O 1
ATOM 684 N N . ALA A 1 88 ? 14.708 11.930 -17.712 1.00 98.31 88 ALA A N 1
ATOM 685 C CA . ALA A 1 88 ? 16.154 11.812 -17.890 1.00 98.31 88 ALA A CA 1
ATOM 686 C C . ALA A 1 88 ? 16.883 11.618 -16.546 1.00 98.31 88 ALA A C 1
ATOM 688 O O . ALA A 1 88 ? 16.582 12.298 -15.561 1.00 98.31 88 ALA A O 1
ATOM 689 N N . THR A 1 89 ? 17.881 10.733 -16.520 1.00 97.69 89 THR A N 1
ATOM 690 C CA . THR A 1 89 ? 18.696 10.440 -15.331 1.00 97.69 89 THR A CA 1
ATOM 691 C C . THR A 1 89 ? 20.138 10.119 -15.714 1.00 97.69 89 THR A C 1
ATOM 693 O O . THR A 1 89 ? 20.421 9.664 -16.816 1.00 97.69 89 THR A O 1
ATOM 696 N N . THR A 1 90 ? 21.077 10.336 -14.795 1.00 96.69 90 THR A N 1
ATOM 697 C CA . THR A 1 90 ? 22.473 9.881 -14.939 1.00 96.69 90 THR A CA 1
ATOM 698 C C . THR A 1 90 ? 22.778 8.648 -14.092 1.00 96.69 90 THR A C 1
ATOM 700 O O . THR A 1 90 ? 23.899 8.149 -14.116 1.00 96.69 90 THR A O 1
ATOM 703 N N . SER A 1 91 ? 21.820 8.181 -13.293 1.00 96.38 91 SER A N 1
ATOM 704 C CA . SER A 1 91 ? 22.039 7.081 -12.362 1.00 96.38 91 SER A CA 1
ATOM 705 C C . SER A 1 91 ? 22.076 5.736 -13.078 1.00 96.38 91 SER A C 1
ATOM 707 O O . SER A 1 91 ? 21.157 5.375 -13.803 1.00 96.38 91 SER A O 1
ATOM 709 N N . THR A 1 92 ? 23.114 4.954 -12.808 1.00 97.06 92 THR A N 1
ATOM 710 C CA . THR A 1 92 ? 23.300 3.587 -13.326 1.00 97.06 92 THR A CA 1
ATOM 711 C C . THR A 1 92 ? 22.629 2.518 -12.459 1.00 97.06 92 THR A C 1
ATOM 713 O O . THR A 1 92 ? 22.717 1.320 -12.718 1.00 97.06 92 THR A O 1
ATOM 716 N N . SER A 1 93 ? 21.948 2.936 -11.401 1.00 96.12 93 SER A N 1
ATOM 717 C CA . SER A 1 93 ? 21.155 2.090 -10.520 1.00 96.12 93 SER A CA 1
ATOM 718 C C . SER A 1 93 ? 20.062 2.925 -9.868 1.00 96.12 93 SER A C 1
ATOM 720 O O . SER A 1 93 ? 20.101 4.150 -9.918 1.00 96.12 93 SER A O 1
ATOM 722 N N . GLY A 1 94 ? 19.104 2.280 -9.224 1.00 96.44 94 GLY A N 1
ATOM 723 C CA . GLY A 1 94 ? 18.085 2.970 -8.443 1.00 96.44 94 GLY A CA 1
ATOM 724 C C . GLY A 1 94 ? 16.991 2.017 -8.007 1.00 96.44 94 GLY A C 1
ATOM 725 O O . GLY A 1 94 ? 17.137 0.800 -8.126 1.00 96.44 94 GLY A O 1
ATOM 726 N N . THR A 1 95 ? 15.881 2.569 -7.538 1.00 97.44 95 THR A N 1
ATOM 727 C CA . THR A 1 95 ? 14.685 1.791 -7.211 1.00 97.44 95 THR A CA 1
ATOM 728 C C . THR A 1 95 ? 13.509 2.317 -8.024 1.00 97.44 95 THR A C 1
ATOM 730 O O . THR A 1 95 ? 13.224 3.515 -8.019 1.00 97.44 95 THR A O 1
ATOM 733 N N . LEU A 1 96 ? 12.811 1.419 -8.718 1.00 98.25 96 LEU A N 1
ATOM 734 C CA . LEU A 1 96 ? 11.556 1.719 -9.407 1.00 98.25 96 LEU A CA 1
ATOM 735 C C . LEU A 1 96 ? 10.381 1.307 -8.522 1.00 98.25 96 LEU A C 1
ATOM 737 O O . LEU A 1 96 ? 10.444 0.280 -7.836 1.00 98.25 96 LEU A O 1
ATOM 741 N N . ARG A 1 97 ? 9.301 2.091 -8.546 1.00 97.69 97 ARG A N 1
ATOM 742 C CA . ARG A 1 97 ? 8.062 1.807 -7.823 1.00 97.69 97 ARG A CA 1
ATOM 743 C C . ARG A 1 97 ? 6.838 2.101 -8.675 1.00 97.69 97 ARG A C 1
ATOM 745 O O . ARG A 1 97 ? 6.650 3.230 -9.109 1.00 97.69 97 ARG A O 1
ATOM 752 N N . ILE A 1 98 ? 5.939 1.126 -8.769 1.00 98.19 98 ILE A N 1
ATOM 753 C CA . ILE A 1 98 ? 4.564 1.351 -9.220 1.00 98.19 98 ILE A CA 1
ATOM 754 C C . ILE A 1 98 ? 3.633 1.186 -8.020 1.00 98.19 98 ILE A C 1
ATOM 756 O O . ILE A 1 98 ? 3.625 0.142 -7.362 1.00 98.19 98 ILE A O 1
ATOM 760 N N . ARG A 1 99 ? 2.860 2.224 -7.696 1.00 96.38 99 ARG A N 1
ATOM 761 C CA . ARG A 1 99 ? 1.956 2.253 -6.539 1.00 96.38 99 ARG A CA 1
ATOM 762 C C . ARG A 1 99 ? 0.520 2.538 -6.952 1.00 96.38 99 ARG A C 1
ATOM 764 O O . ARG A 1 99 ? 0.244 3.516 -7.636 1.00 96.38 99 ARG A O 1
ATOM 771 N N . TRP A 1 100 ? -0.402 1.731 -6.445 1.00 95.81 100 TRP A N 1
ATOM 772 C CA . TRP A 1 100 ? -1.840 1.913 -6.580 1.00 95.81 100 TRP A CA 1
ATOM 773 C C . TRP A 1 100 ? -2.426 2.658 -5.381 1.00 95.81 100 TRP A C 1
ATOM 775 O O . TRP A 1 100 ? -2.220 2.267 -4.228 1.00 95.81 100 TRP A O 1
ATOM 785 N N . ALA A 1 101 ? -3.179 3.721 -5.663 1.00 92.25 101 ALA A N 1
ATOM 786 C CA . ALA A 1 101 ? -3.986 4.459 -4.698 1.00 92.25 101 ALA A CA 1
ATOM 787 C C . ALA A 1 101 ? -5.474 4.151 -4.934 1.00 92.25 101 ALA A C 1
ATOM 789 O O . ALA A 1 101 ? -6.135 4.763 -5.777 1.00 92.25 101 ALA A O 1
ATOM 790 N N . ALA A 1 102 ? -6.025 3.209 -4.171 1.00 88.19 102 ALA A N 1
ATOM 791 C CA . ALA A 1 102 ? -7.370 2.672 -4.355 1.00 88.19 102 ALA A CA 1
ATOM 792 C C . ALA A 1 102 ? -8.486 3.683 -4.066 1.00 88.19 102 ALA A C 1
ATOM 794 O O . ALA A 1 102 ? -9.595 3.513 -4.573 1.00 88.19 102 ALA A O 1
ATOM 795 N N . SER A 1 103 ? -8.235 4.715 -3.256 1.00 81.81 103 SER A N 1
ATOM 796 C CA . SER A 1 103 ? -9.195 5.807 -3.031 1.00 81.81 103 SER A CA 1
ATOM 797 C C . SER A 1 103 ? -9.234 6.815 -4.177 1.00 81.81 103 SER A C 1
ATOM 799 O O . SER A 1 103 ? -10.266 7.439 -4.392 1.00 81.81 103 SER A O 1
ATOM 801 N N . GLU A 1 104 ? -8.121 6.972 -4.895 1.00 89.81 104 GLU A N 1
ATOM 802 C CA . GLU A 1 104 ? -7.979 7.900 -6.028 1.00 89.81 104 GLU A CA 1
ATOM 803 C C . GLU A 1 104 ? -8.202 7.222 -7.381 1.00 89.81 104 GLU A C 1
ATOM 805 O O . GLU A 1 104 ? -8.293 7.901 -8.397 1.00 89.81 104 GLU A O 1
ATOM 810 N N . LYS A 1 105 ? -8.242 5.886 -7.388 1.00 92.12 105 LYS A N 1
ATOM 811 C CA . LYS A 1 105 ? -8.280 5.048 -8.588 1.00 92.12 105 LYS A CA 1
ATOM 812 C C . LYS A 1 105 ? -7.133 5.329 -9.557 1.00 92.12 105 LYS A C 1
ATOM 814 O O . LYS A 1 105 ? -7.312 5.357 -10.774 1.00 92.12 105 LYS A O 1
ATOM 819 N N . LYS A 1 106 ? -5.938 5.521 -8.992 1.00 96.00 106 LYS A N 1
ATOM 820 C CA . LYS A 1 106 ? -4.770 6.023 -9.711 1.00 96.00 106 LYS A CA 1
ATOM 821 C C . LYS A 1 106 ? -3.511 5.190 -9.465 1.00 96.00 106 LYS A C 1
ATOM 823 O O . LYS A 1 106 ? -3.213 4.848 -8.318 1.00 96.00 106 LYS A O 1
ATOM 828 N N . LEU A 1 107 ? -2.770 4.902 -10.534 1.00 98.12 107 LEU A N 1
ATOM 829 C CA . LEU A 1 107 ? -1.410 4.359 -10.496 1.00 98.12 107 LEU A CA 1
ATOM 830 C C . LEU A 1 107 ? -0.391 5.505 -10.506 1.00 98.12 107 LEU A C 1
ATOM 832 O O . LEU A 1 107 ? -0.572 6.510 -11.194 1.00 98.12 107 LEU A O 1
ATOM 836 N N . TYR A 1 108 ? 0.670 5.349 -9.723 1.00 98.31 108 TYR A N 1
ATOM 837 C CA . TYR A 1 108 ? 1.807 6.259 -9.627 1.00 98.31 108 TYR A CA 1
ATOM 838 C C . TYR A 1 108 ? 3.085 5.501 -9.983 1.00 98.31 108 TYR A C 1
ATOM 840 O O . TYR A 1 108 ? 3.352 4.459 -9.387 1.00 98.31 108 TYR A O 1
ATOM 848 N N . MET A 1 109 ? 3.863 6.045 -10.917 1.00 98.56 109 MET A N 1
ATOM 849 C CA . MET A 1 109 ? 5.139 5.506 -11.382 1.00 98.56 109 MET A CA 1
ATOM 850 C C . MET A 1 109 ? 6.234 6.417 -10.837 1.00 98.56 109 MET A C 1
ATOM 852 O O . MET A 1 109 ? 6.288 7.609 -11.150 1.00 98.56 109 MET A O 1
ATOM 856 N N . GLU A 1 110 ? 7.045 5.882 -9.935 1.00 98.31 110 GLU A N 1
ATOM 857 C CA . GLU A 1 110 ? 7.931 6.640 -9.060 1.00 98.31 110 GLU A CA 1
ATOM 858 C C . GLU A 1 110 ? 9.344 6.053 -9.085 1.00 98.31 110 GLU A C 1
ATOM 860 O O . GLU A 1 110 ? 9.536 4.838 -9.095 1.00 98.31 110 GLU A O 1
ATOM 865 N N . TYR A 1 111 ? 10.340 6.929 -9.089 1.00 98.12 111 TYR A N 1
ATOM 866 C CA . TYR A 1 111 ? 11.744 6.574 -9.231 1.00 98.12 111 TYR A CA 1
ATOM 867 C C . TYR A 1 111 ? 12.572 7.168 -8.097 1.00 98.12 111 TYR A C 1
ATOM 869 O O . TYR A 1 111 ? 12.374 8.320 -7.710 1.00 98.12 111 TYR A O 1
ATOM 877 N N . ASP A 1 112 ? 13.499 6.369 -7.584 1.00 97.31 112 ASP A N 1
ATOM 878 C CA . ASP A 1 112 ? 14.492 6.772 -6.602 1.00 97.31 112 ASP A CA 1
ATOM 879 C C . ASP A 1 112 ? 15.906 6.572 -7.163 1.00 97.31 112 ASP A C 1
ATOM 881 O O . ASP A 1 112 ? 16.339 5.442 -7.418 1.00 97.31 112 ASP A O 1
ATOM 885 N N . ALA A 1 113 ? 16.608 7.680 -7.401 1.00 95.62 113 ALA A N 1
ATOM 886 C CA . ALA A 1 113 ? 17.829 7.707 -8.199 1.00 95.62 113 ALA A CA 1
ATOM 887 C C . ALA A 1 113 ? 19.085 7.224 -7.461 1.00 95.62 113 ALA A C 1
ATOM 889 O O . ALA A 1 113 ? 20.035 6.806 -8.125 1.00 95.62 113 ALA A O 1
ATOM 890 N N . ASP A 1 114 ? 19.119 7.278 -6.127 1.00 91.19 114 ASP A N 1
ATOM 891 C CA . ASP A 1 114 ? 20.201 6.706 -5.310 1.00 91.19 114 ASP A CA 1
ATOM 892 C C . ASP A 1 114 ? 19.827 5.351 -4.687 1.00 91.19 114 ASP A C 1
ATOM 894 O O . ASP A 1 114 ? 20.652 4.710 -4.029 1.00 91.19 114 ASP A O 1
ATOM 898 N N . GLY A 1 115 ? 18.617 4.873 -4.989 1.00 88.25 115 GLY A N 1
ATOM 899 C CA . GLY A 1 115 ? 18.100 3.584 -4.562 1.00 88.25 115 GLY A CA 1
ATOM 900 C C . GLY A 1 115 ? 17.818 3.498 -3.062 1.00 88.25 115 GLY A C 1
ATOM 901 O O . GLY A 1 115 ? 17.974 4.433 -2.287 1.00 88.25 115 GLY A O 1
ATOM 902 N N . SER A 1 116 ? 17.417 2.310 -2.622 1.00 80.50 116 SER A N 1
ATOM 903 C CA . SER A 1 116 ? 16.898 2.075 -1.269 1.00 80.50 116 SER A CA 1
ATOM 904 C C . SER A 1 116 ? 17.897 2.235 -0.102 1.00 80.50 116 SER A C 1
ATOM 906 O O . SER A 1 116 ? 17.495 2.129 1.062 1.00 80.50 116 SER A O 1
ATOM 908 N N . ALA A 1 117 ? 19.182 2.499 -0.370 1.00 77.75 117 ALA A N 1
ATOM 909 C CA . ALA A 1 117 ? 20.260 2.455 0.623 1.00 77.75 117 ALA A CA 1
ATOM 910 C C . ALA A 1 117 ? 20.247 3.615 1.638 1.00 77.75 117 ALA A C 1
ATOM 912 O O . ALA A 1 117 ? 20.647 3.413 2.787 1.00 77.75 117 ALA A O 1
ATOM 913 N N . ASN A 1 118 ? 19.776 4.807 1.251 1.00 79.44 118 ASN A N 1
ATOM 914 C CA . ASN A 1 118 ? 19.825 6.022 2.083 1.00 79.44 118 ASN A CA 1
ATOM 915 C C . ASN A 1 118 ? 18.440 6.486 2.567 1.00 79.44 118 ASN A C 1
ATOM 917 O O . ASN A 1 118 ? 18.253 7.647 2.934 1.00 79.44 118 ASN A O 1
ATOM 921 N N . GLY A 1 119 ? 17.470 5.566 2.611 1.00 79.44 119 GLY A N 1
ATOM 922 C CA . GLY A 1 119 ? 16.057 5.923 2.722 1.00 79.44 119 GLY A CA 1
ATOM 923 C C . GLY A 1 119 ? 15.512 6.399 1.376 1.00 79.44 119 GLY A C 1
ATOM 924 O O . GLY A 1 119 ? 16.277 6.683 0.467 1.00 79.44 119 GLY A O 1
ATOM 925 N N . SER A 1 120 ? 14.187 6.429 1.227 1.00 86.88 120 SER A N 1
ATOM 926 C CA . SER A 1 120 ? 13.608 6.640 -0.099 1.00 86.88 120 SER A CA 1
ATOM 927 C C . SER A 1 120 ? 13.315 8.103 -0.426 1.00 86.88 120 SER A C 1
ATOM 929 O O . SER A 1 120 ? 12.605 8.766 0.338 1.00 86.88 120 SER A O 1
ATOM 931 N N . SER A 1 121 ? 13.753 8.564 -1.599 1.00 92.25 121 SER A N 1
ATOM 932 C CA . SER A 1 121 ? 13.487 9.905 -2.137 1.00 92.25 121 SER A CA 1
ATOM 933 C C . SER A 1 121 ? 12.779 9.836 -3.496 1.00 92.25 121 SER A C 1
ATOM 935 O O . SER A 1 121 ? 13.369 10.042 -4.552 1.00 92.25 121 SER A O 1
ATOM 937 N N . TRP A 1 122 ? 11.471 9.580 -3.464 1.00 95.12 122 TRP A N 1
ATOM 938 C CA . TRP A 1 122 ? 10.674 9.334 -4.668 1.00 95.12 122 TRP A CA 1
ATOM 939 C C . TRP A 1 122 ? 10.427 10.587 -5.517 1.00 95.12 122 TRP A C 1
ATOM 941 O O . TRP A 1 122 ? 9.783 11.538 -5.066 1.00 95.12 122 TRP A O 1
ATOM 951 N N . ALA A 1 123 ? 10.837 10.535 -6.782 1.00 96.88 123 ALA A N 1
ATOM 952 C CA . ALA A 1 123 ? 10.359 11.412 -7.844 1.00 96.88 123 ALA A CA 1
ATOM 953 C C . ALA A 1 123 ? 9.201 10.738 -8.594 1.00 96.88 123 ALA A C 1
ATOM 955 O O . ALA A 1 123 ? 9.294 9.570 -8.964 1.00 96.88 123 ALA A O 1
ATOM 956 N N . VAL A 1 124 ? 8.105 11.460 -8.836 1.00 98.31 124 VAL A N 1
ATOM 957 C CA . VAL A 1 124 ? 6.995 10.955 -9.663 1.00 98.31 124 VAL A CA 1
ATOM 958 C C . VAL A 1 124 ? 7.363 11.148 -11.134 1.00 98.31 124 VAL A C 1
ATOM 960 O O . VAL A 1 124 ? 7.507 12.286 -11.577 1.00 98.31 124 VAL A O 1
ATOM 963 N N . VAL A 1 125 ? 7.498 10.050 -11.877 1.00 98.50 125 VAL A N 1
ATOM 964 C CA . VAL A 1 125 ? 7.731 10.055 -13.332 1.00 98.50 125 VAL A CA 1
ATOM 965 C C . VAL A 1 125 ? 6.418 10.291 -14.066 1.00 98.50 125 VAL A C 1
ATOM 967 O O . VAL A 1 125 ? 6.323 11.163 -14.925 1.00 98.50 125 VAL A O 1
ATOM 970 N N . SER A 1 126 ? 5.376 9.555 -13.678 1.00 98.12 126 SER A N 1
ATOM 971 C CA . SER A 1 126 ? 4.031 9.695 -14.231 1.00 98.12 126 SER A CA 1
ATOM 972 C C . SER A 1 126 ? 2.976 9.196 -13.241 1.00 98.12 126 SER A C 1
ATOM 974 O O . SER A 1 126 ? 3.279 8.550 -12.235 1.00 98.12 126 SER A O 1
ATOM 976 N N . SER A 1 127 ? 1.711 9.523 -13.499 1.00 97.31 127 SER A N 1
ATOM 977 C CA . SER A 1 127 ? 0.583 8.984 -12.743 1.00 97.31 127 SER A CA 1
ATOM 978 C C . SER A 1 127 ? -0.688 9.002 -13.586 1.00 97.31 127 SER A C 1
ATOM 980 O O . SER A 1 127 ? -0.994 10.026 -14.196 1.00 97.31 127 SER A O 1
ATOM 982 N N . GLN A 1 128 ? -1.469 7.924 -13.553 1.00 96.31 128 GLN A N 1
ATOM 983 C CA . GLN A 1 128 ? -2.612 7.737 -14.448 1.00 96.31 128 GLN A CA 1
ATOM 984 C C . GLN A 1 128 ? -3.822 7.153 -13.706 1.00 96.31 128 GLN A C 1
ATOM 986 O O . GLN A 1 128 ? -3.675 6.244 -12.888 1.00 96.31 128 GLN A O 1
ATOM 991 N N . SER A 1 129 ? -5.018 7.712 -13.940 1.00 95.38 129 SER A N 1
ATOM 992 C CA . SER A 1 129 ? -6.282 7.136 -13.439 1.00 95.38 129 SER A CA 1
ATOM 993 C C . SER A 1 129 ? -6.665 5.944 -14.308 1.00 95.38 129 SER A C 1
ATOM 995 O O . SER A 1 129 ? -6.495 6.010 -15.521 1.00 95.38 129 SER A O 1
ATOM 997 N N . VAL A 1 130 ? -7.187 4.881 -13.696 1.00 96.00 130 VAL A N 1
ATOM 998 C CA . VAL A 1 130 ? -7.578 3.649 -14.411 1.00 96.00 130 VAL A CA 1
ATOM 999 C C . VAL A 1 130 ? -9.092 3.413 -14.429 1.00 96.00 130 VAL A C 1
ATOM 1001 O O . VAL A 1 130 ? -9.546 2.355 -14.854 1.00 96.00 130 VAL A O 1
ATOM 1004 N N . ASP A 1 131 ? -9.891 4.360 -13.928 1.00 93.94 131 ASP A N 1
ATOM 1005 C CA . ASP A 1 131 ? -11.348 4.220 -13.749 1.00 93.94 131 ASP A CA 1
ATOM 1006 C C . ASP A 1 131 ? -12.184 5.210 -14.570 1.00 93.94 131 ASP A C 1
ATOM 1008 O O . ASP A 1 131 ? -13.417 5.185 -14.518 1.00 93.94 131 ASP A O 1
ATOM 1012 N N . SER A 1 132 ? -11.541 6.109 -15.316 1.00 89.50 132 SER A N 1
ATOM 1013 C CA . SER A 1 132 ? -12.236 7.139 -16.081 1.00 89.50 132 SER A CA 1
ATOM 1014 C C . SER A 1 132 ? -11.422 7.632 -17.277 1.00 89.50 132 SER A C 1
ATOM 1016 O O . SER A 1 132 ? -10.207 7.465 -17.347 1.00 89.50 132 SER A O 1
ATOM 1018 N N . GLY A 1 133 ? -12.106 8.259 -18.237 1.00 89.75 133 GLY A N 1
ATOM 1019 C CA . GLY A 1 133 ? -11.463 8.845 -19.413 1.00 89.75 133 GLY A CA 1
ATOM 1020 C C . GLY A 1 133 ? -10.857 7.811 -20.367 1.00 89.75 133 GLY A C 1
ATOM 1021 O O . GLY A 1 133 ? -11.342 6.687 -20.464 1.00 89.75 133 GLY A O 1
ATOM 1022 N N . ALA A 1 134 ? -9.826 8.233 -21.105 1.00 90.38 134 ALA A N 1
ATOM 1023 C CA . ALA A 1 134 ? -9.160 7.423 -22.129 1.00 90.38 134 ALA A CA 1
ATOM 1024 C C . ALA A 1 134 ? -8.257 6.315 -21.558 1.00 90.38 134 ALA A C 1
ATOM 1026 O O . ALA A 1 134 ? -7.923 5.390 -22.280 1.00 90.38 134 ALA A O 1
ATOM 1027 N N . SER A 1 135 ? -7.896 6.399 -20.276 1.00 93.44 135 SER A N 1
ATOM 1028 C CA . SER A 1 135 ? -7.062 5.420 -19.570 1.00 93.44 135 SER A CA 1
ATOM 1029 C C . SER A 1 135 ? -7.875 4.454 -18.703 1.00 93.44 135 SER A C 1
ATOM 1031 O O . SER A 1 135 ? -7.357 3.867 -17.761 1.00 93.44 135 SER A O 1
ATOM 1033 N N . ASN A 1 136 ? -9.183 4.350 -18.948 1.00 95.75 136 ASN A N 1
ATOM 1034 C CA . ASN A 1 136 ? -10.068 3.502 -18.162 1.00 95.75 136 ASN A CA 1
ATOM 1035 C C . ASN A 1 136 ? -9.884 2.023 -18.527 1.00 95.75 136 ASN A C 1
ATOM 1037 O O . ASN A 1 136 ? -10.269 1.616 -19.619 1.00 95.75 136 ASN A O 1
ATOM 1041 N N . TRP A 1 137 ? -9.413 1.224 -17.573 1.00 97.38 137 TRP A N 1
ATOM 1042 C CA . TRP A 1 137 ? -9.196 -0.221 -17.723 1.00 97.38 137 TRP A CA 1
ATOM 1043 C C . TRP A 1 137 ? -10.443 -1.072 -17.422 1.00 97.38 137 TRP A C 1
ATOM 1045 O O . TRP A 1 137 ? -10.376 -2.290 -17.267 1.00 97.38 137 TRP A O 1
ATOM 1055 N N . GLY A 1 138 ? -11.608 -0.448 -17.203 1.00 95.88 138 GLY A N 1
ATOM 1056 C CA . GLY A 1 138 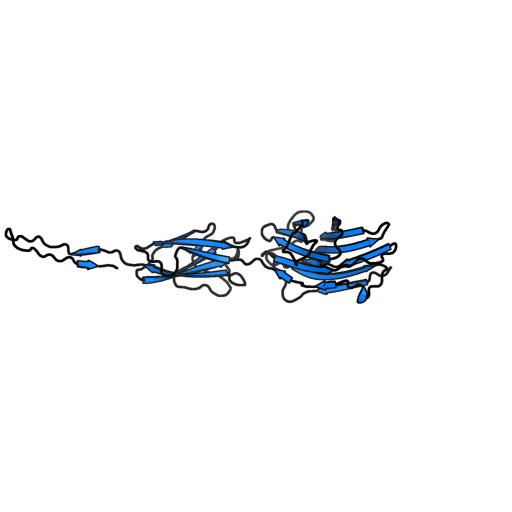? -12.865 -1.162 -16.936 1.00 95.88 138 GLY A CA 1
ATOM 1057 C C . GLY A 1 138 ? -12.878 -1.967 -15.626 1.00 95.88 138 GLY A C 1
ATOM 1058 O O . GLY A 1 138 ? -13.733 -2.836 -15.427 1.00 95.88 138 GLY A O 1
ATOM 1059 N N . MET A 1 139 ? -11.939 -1.691 -14.719 1.00 95.00 139 MET A N 1
ATOM 1060 C CA . MET A 1 139 ? -11.779 -2.426 -13.467 1.00 95.00 139 MET A CA 1
ATOM 1061 C C . MET A 1 139 ? -12.878 -2.094 -12.449 1.00 95.00 139 MET A C 1
ATOM 1063 O O . MET A 1 139 ? -13.432 -0.996 -12.408 1.00 95.00 139 MET A O 1
ATOM 1067 N N . ASN A 1 140 ? -13.181 -3.052 -11.572 1.00 89.56 140 ASN A N 1
ATOM 1068 C CA . ASN A 1 140 ? -14.154 -2.904 -10.493 1.00 89.56 140 ASN A CA 1
ATOM 1069 C C . ASN A 1 140 ? -13.623 -3.473 -9.166 1.00 89.56 140 ASN A C 1
ATOM 1071 O O . ASN A 1 140 ? -12.487 -3.926 -9.071 1.00 89.56 140 ASN A O 1
ATOM 1075 N N . ALA A 1 141 ? -14.449 -3.457 -8.116 1.00 82.94 141 ALA A N 1
ATOM 1076 C CA . ALA A 1 141 ? -14.052 -3.898 -6.776 1.00 82.94 141 ALA A CA 1
ATOM 1077 C C . ALA A 1 141 ? -13.564 -5.360 -6.694 1.00 82.94 141 ALA A C 1
ATOM 1079 O O . ALA A 1 141 ? -12.847 -5.686 -5.752 1.00 82.94 141 ALA A O 1
ATOM 1080 N N . ASN A 1 142 ? -13.930 -6.209 -7.662 1.00 82.94 142 ASN A N 1
ATOM 1081 C CA . ASN A 1 142 ? -13.486 -7.603 -7.759 1.00 82.94 142 ASN A CA 1
ATOM 1082 C C . ASN A 1 142 ? -12.299 -7.795 -8.717 1.00 82.94 142 ASN A C 1
ATOM 1084 O O . ASN A 1 142 ? -11.829 -8.919 -8.873 1.00 82.94 142 ASN A O 1
ATOM 1088 N N . SER A 1 143 ? -11.845 -6.734 -9.387 1.00 93.06 143 SER A N 1
ATOM 1089 C CA . SER A 1 143 ? -10.680 -6.778 -10.265 1.00 93.06 143 SER A CA 1
ATOM 1090 C C . SER A 1 143 ? -9.383 -6.808 -9.461 1.00 93.06 143 SER A C 1
ATOM 1092 O O . SER A 1 143 ? -9.324 -6.448 -8.279 1.00 93.06 143 SER A O 1
ATOM 1094 N N . SER A 1 144 ? -8.318 -7.209 -10.139 1.00 92.62 144 SER A N 1
ATOM 1095 C CA . SER A 1 144 ? -6.992 -7.353 -9.563 1.00 92.62 144 SER A CA 1
ATOM 1096 C C . SER A 1 144 ? -5.916 -7.060 -10.598 1.00 92.62 144 SER A C 1
ATOM 1098 O O . SER A 1 144 ? -6.155 -7.117 -11.804 1.00 92.62 144 SER A O 1
ATOM 1100 N N . PHE A 1 145 ? -4.726 -6.742 -10.104 1.00 95.12 145 PHE A N 1
ATOM 1101 C CA . PHE A 1 145 ? -3.543 -6.480 -10.905 1.00 95.12 145 PHE A CA 1
ATOM 1102 C C . PHE A 1 145 ? -2.545 -7.632 -10.795 1.00 95.12 145 PHE A C 1
ATOM 1104 O O . PHE A 1 145 ? -2.475 -8.324 -9.770 1.00 95.12 145 PHE A O 1
ATOM 1111 N N . MET A 1 146 ? -1.729 -7.797 -11.830 1.00 94.12 146 MET A N 1
ATOM 1112 C CA . MET A 1 146 ? -0.551 -8.666 -11.817 1.00 94.12 146 MET A CA 1
ATOM 1113 C C . MET A 1 146 ? 0.709 -7.841 -12.067 1.00 94.12 146 MET A C 1
ATOM 1115 O O . MET A 1 146 ? 0.644 -6.793 -12.702 1.00 94.12 146 MET A O 1
ATOM 1119 N N . VAL A 1 147 ? 1.843 -8.317 -11.545 1.00 94.69 147 VAL A N 1
ATOM 1120 C CA . VAL A 1 147 ? 3.144 -7.655 -11.694 1.00 94.69 147 VAL A CA 1
ATOM 1121 C C . VAL A 1 147 ? 4.121 -8.590 -12.389 1.00 94.69 147 VAL A C 1
ATOM 1123 O O . VAL A 1 147 ? 4.323 -9.732 -11.962 1.00 94.69 147 VAL A O 1
ATOM 1126 N N . VAL A 1 148 ? 4.755 -8.086 -13.438 1.00 93.56 148 VAL A N 1
ATOM 1127 C CA . VAL A 1 148 ? 5.841 -8.747 -14.160 1.00 93.56 148 VAL A CA 1
ATOM 1128 C C . VAL A 1 148 ? 7.108 -7.936 -13.935 1.00 93.56 148 VAL A C 1
ATOM 1130 O O . VAL A 1 148 ? 7.069 -6.713 -13.974 1.00 93.56 148 VAL A O 1
ATOM 1133 N N . ILE A 1 149 ? 8.228 -8.608 -13.690 1.00 94.19 149 ILE A N 1
ATOM 1134 C CA . ILE A 1 149 ? 9.555 -7.988 -13.780 1.00 94.19 149 ILE A CA 1
ATOM 1135 C C . ILE A 1 149 ? 10.213 -8.449 -15.071 1.00 94.19 149 ILE A C 1
ATOM 1137 O O . ILE A 1 149 ? 10.050 -9.613 -15.459 1.00 94.19 149 ILE A O 1
ATOM 1141 N N . TYR A 1 150 ? 10.936 -7.561 -15.736 1.00 95.12 150 TYR A N 1
ATOM 1142 C CA . TYR A 1 150 ? 11.480 -7.872 -17.048 1.00 95.12 150 TYR A CA 1
ATOM 1143 C C . TYR A 1 150 ? 12.740 -7.075 -17.371 1.00 95.12 150 TYR A C 1
ATOM 1145 O O . TYR A 1 150 ? 13.027 -6.055 -16.745 1.00 95.12 150 TYR A O 1
ATOM 1153 N N . GLY A 1 151 ? 13.479 -7.549 -18.366 1.00 95.38 151 GLY A N 1
ATOM 1154 C CA . GLY A 1 151 ? 14.524 -6.781 -19.024 1.00 95.38 151 GLY A CA 1
ATOM 1155 C C . GLY A 1 151 ? 14.609 -7.132 -20.499 1.00 95.38 151 GLY A C 1
ATOM 1156 O O . GLY A 1 151 ? 14.135 -8.193 -20.924 1.00 95.38 151 GLY A O 1
ATOM 1157 N N . PHE A 1 152 ? 15.215 -6.231 -21.256 1.00 95.75 152 PHE A N 1
ATOM 1158 C CA . PHE A 1 152 ? 15.369 -6.363 -22.691 1.00 95.75 152 PHE A CA 1
ATOM 1159 C C . PHE A 1 152 ? 16.679 -5.755 -23.176 1.00 95.75 152 PHE A C 1
ATOM 1161 O O . PHE A 1 152 ? 17.279 -4.905 -22.510 1.00 95.75 152 PHE A O 1
ATOM 1168 N N . SER A 1 153 ? 17.114 -6.207 -24.344 1.00 96.06 153 SER A N 1
ATOM 1169 C CA . SER A 1 153 ? 18.191 -5.581 -25.099 1.00 96.06 153 SER A CA 1
ATOM 1170 C C . SER A 1 153 ? 17.900 -5.644 -26.588 1.00 96.06 153 SER A C 1
ATOM 1172 O O . SER A 1 153 ? 17.534 -6.702 -27.100 1.00 96.06 153 SER A O 1
ATOM 1174 N N . GLU A 1 154 ? 18.156 -4.544 -27.281 1.00 95.38 154 GLU A N 1
ATOM 1175 C CA . GLU A 1 154 ? 18.129 -4.456 -28.732 1.00 95.38 154 GLU A CA 1
ATOM 1176 C C . GLU A 1 154 ? 19.549 -4.235 -29.264 1.00 95.38 154 GLU A C 1
ATOM 1178 O O . GLU A 1 154 ? 20.304 -3.381 -28.785 1.00 95.38 154 GLU A O 1
ATOM 1183 N N . ASN A 1 155 ? 19.922 -5.044 -30.263 1.00 93.81 155 ASN A N 1
ATOM 1184 C CA . ASN A 1 155 ? 21.176 -4.935 -31.019 1.00 93.81 155 ASN A CA 1
ATOM 1185 C C . ASN A 1 155 ? 22.464 -4.945 -30.162 1.00 93.81 155 ASN A C 1
ATOM 1187 O O . ASN A 1 155 ? 23.540 -4.541 -30.611 1.00 93.81 155 ASN A O 1
ATOM 1191 N N . MET A 1 156 ? 22.384 -5.452 -28.930 1.00 91.81 156 MET A N 1
ATOM 1192 C CA . MET A 1 156 ? 23.522 -5.638 -28.039 1.00 91.81 156 MET A CA 1
ATOM 1193 C C . MET A 1 156 ? 23.402 -6.958 -27.282 1.00 91.81 156 MET A C 1
ATOM 1195 O O . MET A 1 156 ? 22.381 -7.251 -26.674 1.00 91.81 156 MET A O 1
ATOM 1199 N N . THR A 1 157 ? 24.474 -7.750 -27.271 1.00 92.19 157 THR A N 1
ATOM 1200 C CA . THR A 1 157 ? 24.540 -8.962 -26.449 1.00 92.19 157 THR A CA 1
ATOM 1201 C C . THR A 1 157 ? 24.965 -8.614 -25.029 1.00 92.19 157 THR A C 1
ATOM 1203 O O . THR A 1 157 ? 26.051 -8.071 -24.825 1.00 92.19 157 THR A O 1
ATOM 1206 N N . LEU A 1 158 ? 24.149 -9.000 -24.050 1.00 92.56 158 LEU A N 1
ATOM 1207 C CA . LEU A 1 158 ? 24.481 -8.900 -22.632 1.00 92.56 158 LEU A CA 1
ATOM 1208 C C . LEU A 1 158 ? 25.141 -10.178 -22.109 1.00 92.56 158 LEU A C 1
ATOM 1210 O O . LEU A 1 158 ? 24.790 -11.302 -22.471 1.00 92.56 158 LEU A O 1
ATOM 1214 N N . THR A 1 159 ? 26.081 -10.003 -21.190 1.00 93.31 159 THR A N 1
ATOM 1215 C CA . THR A 1 159 ? 26.746 -11.075 -20.455 1.00 93.31 159 THR A CA 1
ATOM 1216 C C . THR A 1 159 ? 26.586 -10.872 -18.952 1.00 93.31 159 THR A C 1
ATOM 1218 O O . THR A 1 159 ? 26.249 -9.797 -18.461 1.00 93.31 159 THR A O 1
ATOM 1221 N N . THR A 1 160 ? 26.917 -11.896 -18.165 1.00 91.81 160 THR A N 1
ATOM 1222 C CA . THR A 1 160 ? 26.938 -11.766 -16.700 1.00 91.81 160 THR A CA 1
ATOM 1223 C C . THR A 1 160 ? 27.972 -10.750 -16.196 1.00 91.81 160 THR A C 1
ATOM 1225 O O . THR A 1 160 ? 27.895 -10.345 -15.040 1.00 91.81 160 THR A O 1
ATOM 1228 N N . GLN A 1 161 ? 28.956 -10.359 -17.018 1.00 94.75 161 GLN A N 1
ATOM 1229 C CA . GLN A 1 161 ? 29.966 -9.357 -16.650 1.00 94.75 161 GLN A CA 1
ATOM 1230 C C . GLN A 1 161 ? 29.415 -7.930 -16.709 1.00 94.75 161 GLN A C 1
ATOM 1232 O O . GLN A 1 161 ? 29.864 -7.087 -15.935 1.00 94.75 161 GLN A O 1
ATOM 1237 N N . ASP A 1 162 ? 28.410 -7.686 -17.554 1.00 96.12 162 ASP A N 1
ATOM 1238 C CA . ASP A 1 162 ? 27.748 -6.383 -17.690 1.00 96.12 162 ASP A CA 1
ATOM 1239 C C . ASP A 1 162 ? 26.889 -6.043 -16.467 1.00 96.12 162 ASP A C 1
ATOM 1241 O O . ASP A 1 162 ? 26.542 -4.887 -16.245 1.00 96.12 162 ASP A O 1
ATOM 1245 N N . ASN A 1 163 ? 26.587 -7.044 -15.629 1.00 96.06 163 ASN A N 1
ATOM 1246 C CA . ASN A 1 163 ? 25.939 -6.884 -14.327 1.00 96.06 163 ASN A CA 1
ATOM 1247 C C . ASN A 1 163 ? 24.599 -6.121 -14.393 1.00 96.06 163 ASN A C 1
ATOM 1249 O O . ASN A 1 163 ? 24.214 -5.429 -13.447 1.00 96.06 163 ASN A O 1
ATOM 1253 N N . VAL A 1 164 ? 23.877 -6.263 -15.506 1.00 97.00 164 VAL A N 1
ATOM 1254 C CA . VAL A 1 164 ? 22.491 -5.811 -15.639 1.00 97.00 164 VAL A CA 1
ATOM 1255 C C . VAL A 1 164 ? 21.616 -6.714 -14.773 1.00 97.00 164 VAL A C 1
ATOM 1257 O O . VAL A 1 164 ? 21.592 -7.930 -14.975 1.00 97.00 164 VAL A O 1
ATOM 1260 N N . ARG A 1 165 ? 20.951 -6.156 -13.757 1.00 95.69 165 ARG A N 1
ATOM 1261 C CA . ARG A 1 165 ? 20.151 -6.959 -12.817 1.00 95.69 165 ARG A CA 1
ATOM 1262 C C . ARG A 1 165 ? 18.993 -6.196 -12.191 1.00 95.69 165 ARG A C 1
ATOM 1264 O O . ARG A 1 165 ? 19.078 -4.995 -11.945 1.00 95.69 165 ARG A O 1
ATOM 1271 N N . LEU A 1 166 ? 17.973 -6.971 -11.844 1.00 95.19 166 LEU A N 1
ATOM 1272 C CA . LEU A 1 166 ? 16.875 -6.618 -10.953 1.00 95.19 166 LEU A CA 1
ATOM 1273 C C . LEU A 1 166 ? 17.068 -7.377 -9.640 1.00 95.19 166 LEU A C 1
ATOM 1275 O O . LEU A 1 166 ? 17.318 -8.584 -9.669 1.00 95.19 166 LEU A O 1
ATOM 1279 N N . ASP A 1 167 ? 16.943 -6.704 -8.502 1.00 93.38 167 ASP A N 1
ATOM 1280 C CA . ASP A 1 167 ? 17.030 -7.344 -7.186 1.00 93.38 167 ASP A CA 1
ATOM 1281 C C . ASP A 1 167 ? 16.055 -6.706 -6.184 1.00 93.38 167 ASP A C 1
ATOM 1283 O O . ASP A 1 167 ? 15.386 -5.717 -6.484 1.00 93.38 167 ASP A O 1
ATOM 1287 N N . ASN A 1 168 ? 15.936 -7.292 -4.991 1.00 93.19 168 ASN A N 1
ATOM 1288 C CA . ASN A 1 168 ? 15.131 -6.782 -3.876 1.00 93.19 168 ASN A CA 1
ATOM 1289 C C . ASN A 1 168 ? 13.662 -6.493 -4.233 1.00 93.19 168 ASN A C 1
ATOM 1291 O O . ASN A 1 168 ? 13.036 -5.601 -3.652 1.00 93.19 168 ASN A O 1
ATOM 1295 N N . PHE A 1 169 ? 13.091 -7.265 -5.167 1.00 92.88 169 PHE A N 1
ATOM 1296 C CA . PHE A 1 169 ? 11.682 -7.132 -5.521 1.00 92.88 169 PHE A CA 1
ATOM 1297 C C . PHE A 1 169 ? 10.792 -7.321 -4.286 1.00 92.88 169 PHE A C 1
ATOM 1299 O O . PHE A 1 169 ? 10.895 -8.328 -3.577 1.00 92.88 169 PHE A O 1
ATOM 1306 N N . LYS A 1 170 ? 9.879 -6.377 -4.051 1.00 90.25 170 LYS A N 1
ATOM 1307 C CA . LYS A 1 170 ? 8.927 -6.434 -2.939 1.00 90.25 170 LYS A CA 1
ATOM 1308 C C . LYS A 1 170 ? 7.579 -5.832 -3.311 1.00 90.25 170 LYS A C 1
ATOM 1310 O O . LYS A 1 170 ? 7.495 -4.805 -3.980 1.00 90.25 170 LYS A O 1
ATOM 1315 N N . ILE A 1 171 ? 6.527 -6.436 -2.768 1.00 90.81 171 ILE A N 1
ATOM 1316 C CA . ILE A 1 171 ? 5.198 -5.834 -2.689 1.00 90.81 171 ILE A CA 1
ATOM 1317 C C . ILE A 1 171 ? 5.002 -5.301 -1.273 1.00 90.81 171 ILE A C 1
ATOM 1319 O O . ILE A 1 171 ? 5.270 -5.994 -0.293 1.00 90.81 171 ILE A O 1
ATOM 1323 N N . SER A 1 172 ? 4.535 -4.064 -1.158 1.00 87.00 172 SER A N 1
ATOM 1324 C CA . SER A 1 172 ? 4.172 -3.425 0.105 1.00 87.00 172 SER A CA 1
ATOM 1325 C C . SER A 1 172 ? 2.702 -3.037 0.073 1.00 87.00 172 SER A C 1
ATOM 1327 O O . SER A 1 172 ? 2.271 -2.304 -0.809 1.00 87.00 172 SER A O 1
ATOM 1329 N N . VAL A 1 173 ? 1.938 -3.500 1.052 1.00 81.62 173 VAL A N 1
ATOM 1330 C CA . VAL A 1 173 ? 0.556 -3.074 1.278 1.00 81.62 173 VAL A CA 1
ATOM 1331 C C . VAL A 1 173 ? 0.583 -2.169 2.509 1.00 81.62 173 VAL A C 1
ATOM 1333 O O . VAL A 1 173 ? 1.101 -2.617 3.535 1.00 81.62 173 VAL A O 1
ATOM 1336 N N . PRO A 1 174 ? 0.105 -0.910 2.448 1.00 72.75 174 PRO A N 1
ATOM 1337 C CA . PRO A 1 174 ? 0.078 -0.049 3.623 1.00 72.75 174 PRO A CA 1
ATOM 1338 C C . PRO A 1 174 ? -0.680 -0.729 4.763 1.00 72.75 174 PRO A C 1
ATOM 1340 O O . PRO A 1 174 ? -1.809 -1.193 4.579 1.00 72.75 174 PRO A O 1
ATOM 1343 N N . GLU A 1 175 ? -0.058 -0.799 5.939 1.00 69.81 175 GLU A N 1
ATOM 1344 C CA . GLU A 1 175 ? -0.682 -1.395 7.113 1.00 69.81 175 GLU A CA 1
ATOM 1345 C C . GLU A 1 175 ? -1.881 -0.535 7.534 1.00 69.81 175 GLU A C 1
ATOM 1347 O O . GLU A 1 175 ? -1.744 0.619 7.954 1.00 69.81 175 GLU A O 1
ATOM 1352 N N . ARG A 1 176 ? -3.085 -1.092 7.375 1.00 79.81 176 ARG A N 1
ATOM 1353 C CA . ARG A 1 176 ? -4.311 -0.493 7.898 1.00 79.81 176 ARG A CA 1
ATOM 1354 C C . ARG A 1 176 ? -4.424 -0.855 9.368 1.00 79.81 176 ARG A C 1
ATOM 1356 O O . ARG A 1 176 ? -4.388 -2.032 9.714 1.00 79.81 176 ARG A O 1
ATOM 1363 N N . GLY A 1 177 ? -4.580 0.147 10.220 1.00 86.50 177 GLY A N 1
ATOM 1364 C CA . GLY A 1 177 ? -4.577 -0.043 11.664 1.00 86.50 177 GLY A CA 1
ATOM 1365 C C . GLY A 1 177 ? -5.688 0.726 12.353 1.00 86.50 177 GLY A C 1
ATOM 1366 O O . GLY A 1 177 ? -6.137 1.780 11.898 1.00 86.50 177 GLY A O 1
ATOM 1367 N N . ILE A 1 178 ? -6.126 0.176 13.478 1.00 91.88 178 ILE A N 1
ATOM 1368 C CA . ILE A 1 178 ? -7.032 0.830 14.412 1.00 91.88 178 ILE A CA 1
ATOM 1369 C C . ILE A 1 178 ? -6.472 0.674 15.820 1.00 91.88 178 ILE A C 1
ATOM 1371 O O . ILE A 1 178 ? -6.080 -0.420 16.225 1.00 91.88 178 ILE A O 1
ATOM 1375 N N . ALA A 1 179 ? -6.429 1.777 16.560 1.00 94.44 179 ALA A N 1
ATOM 1376 C CA . ALA A 1 179 ? -5.973 1.805 17.940 1.00 94.44 179 ALA A CA 1
ATOM 1377 C C . ALA A 1 179 ? -6.982 2.544 18.819 1.00 94.44 179 ALA A C 1
ATOM 1379 O O . ALA A 1 179 ? -7.331 3.681 18.544 1.00 94.44 179 ALA A O 1
ATOM 1380 N N . ILE A 1 180 ? -7.436 1.921 19.892 1.00 97.44 180 ILE A N 1
ATOM 1381 C CA . ILE A 1 180 ? -8.248 2.493 20.955 1.00 97.44 180 ILE A CA 1
ATOM 1382 C C . ILE A 1 180 ? -7.366 3.448 21.762 1.00 97.44 180 ILE A C 1
ATOM 1384 O O . ILE A 1 180 ? -6.339 3.064 22.319 1.00 97.44 180 ILE A O 1
ATOM 1388 N N . THR A 1 181 ? -7.781 4.709 21.826 1.00 97.50 181 THR A N 1
ATOM 1389 C CA . THR A 1 181 ? -7.142 5.757 22.636 1.00 97.50 181 THR A CA 1
ATOM 1390 C C . THR A 1 181 ? -7.917 6.039 23.923 1.00 97.50 181 THR A C 1
ATOM 1392 O O . THR A 1 181 ? -7.358 6.569 24.881 1.00 97.50 181 THR A O 1
ATOM 1395 N N . SER A 1 182 ? -9.195 5.660 23.971 1.00 97.31 182 SER A N 1
ATOM 1396 C CA . SER A 1 182 ? -9.996 5.588 25.191 1.00 97.31 182 SER A CA 1
ATOM 1397 C C . SER A 1 182 ? -11.116 4.564 24.982 1.00 97.31 182 SER A C 1
ATOM 1399 O O . SER A 1 182 ? -11.714 4.579 23.908 1.00 97.31 182 SER A O 1
ATOM 1401 N N . PRO A 1 183 ? -11.413 3.680 25.944 1.00 97.75 183 PRO A N 1
ATOM 1402 C CA . PRO A 1 183 ? -10.776 3.565 27.253 1.00 97.75 183 PRO A CA 1
ATOM 1403 C C . PRO A 1 183 ? -9.331 3.051 27.181 1.00 97.75 183 PRO A C 1
ATOM 1405 O O . PRO A 1 183 ? -8.934 2.445 26.190 1.00 97.75 183 PRO A O 1
ATOM 1408 N N . THR A 1 184 ? -8.535 3.308 28.219 1.00 97.62 184 THR A N 1
ATOM 1409 C CA . THR A 1 184 ? -7.217 2.675 28.397 1.00 97.62 184 THR A CA 1
ATOM 1410 C C . THR A 1 184 ? -7.334 1.404 29.239 1.00 97.62 184 THR A C 1
ATOM 1412 O O . THR A 1 184 ? -8.329 1.186 29.931 1.00 97.62 184 THR A O 1
ATOM 1415 N N . THR A 1 185 ? -6.321 0.536 29.175 1.00 97.31 185 THR A N 1
ATOM 1416 C CA . THR A 1 185 ? -6.307 -0.728 29.924 1.00 97.31 185 THR A CA 1
ATOM 1417 C C . THR A 1 185 ? -6.505 -0.490 31.419 1.00 97.31 185 THR A C 1
ATOM 1419 O O . THR A 1 185 ? -5.763 0.276 32.032 1.00 97.31 185 THR A O 1
ATOM 1422 N N . ASN A 1 186 ? -7.485 -1.185 31.999 1.00 95.31 186 ASN A N 1
ATOM 1423 C CA . ASN A 1 186 ? -7.901 -1.088 33.402 1.00 95.31 186 ASN A CA 1
ATOM 1424 C C . ASN A 1 186 ? -8.425 0.297 33.816 1.00 95.31 186 ASN A C 1
ATOM 1426 O O . ASN A 1 186 ? -8.478 0.601 35.009 1.00 95.31 186 ASN A O 1
ATOM 1430 N N . GLN A 1 187 ? -8.817 1.147 32.861 1.00 96.69 187 GLN A N 1
ATOM 1431 C CA . GLN A 1 187 ? -9.490 2.398 33.185 1.00 96.69 187 GLN A CA 1
ATOM 1432 C C . GLN A 1 187 ? -10.805 2.108 33.917 1.00 96.69 187 GLN A C 1
ATOM 1434 O O . GLN A 1 187 ? -11.561 1.219 33.531 1.00 96.69 187 GLN A O 1
ATOM 1439 N N . GLN A 1 188 ? -11.077 2.873 34.970 1.00 94.38 188 GLN A N 1
ATOM 1440 C CA . GLN A 1 188 ? -12.301 2.752 35.751 1.00 94.38 188 GLN A CA 1
ATOM 1441 C C . GLN A 1 188 ? -13.254 3.896 35.416 1.00 94.38 188 GLN A C 1
ATOM 1443 O O . GLN A 1 188 ? -12.851 5.062 35.374 1.00 94.38 188 GLN A O 1
ATOM 1448 N N . PHE A 1 189 ? -14.525 3.566 35.218 1.00 93.12 189 PHE A N 1
ATOM 1449 C CA . PHE A 1 189 ? -15.605 4.532 35.045 1.00 93.12 189 PHE A CA 1
ATOM 1450 C C . PHE A 1 189 ? -16.677 4.348 36.114 1.00 93.12 189 PHE A C 1
ATOM 1452 O O . PHE A 1 189 ? -16.794 3.294 36.736 1.00 93.12 189 PHE A O 1
ATOM 1459 N N . THR A 1 190 ? -17.496 5.379 36.292 1.00 90.12 190 THR A N 1
ATOM 1460 C CA . THR A 1 190 ? -18.760 5.306 37.028 1.00 90.12 190 THR A CA 1
ATOM 1461 C C . THR A 1 190 ? -19.909 5.664 36.089 1.00 90.12 190 THR A C 1
ATOM 1463 O O . THR A 1 190 ? -19.720 6.359 35.088 1.00 90.12 190 THR A O 1
ATOM 1466 N N . GLY A 1 191 ? -21.113 5.185 36.401 1.00 88.50 191 GLY A N 1
ATOM 1467 C CA . GLY A 1 191 ? -22.298 5.400 35.567 1.00 88.50 191 GLY A CA 1
ATOM 1468 C C . GLY A 1 191 ? -22.511 4.287 34.541 1.00 88.50 191 GLY A C 1
ATOM 1469 O O . GLY A 1 191 ? -22.069 3.164 34.743 1.00 88.50 191 GLY A O 1
ATOM 1470 N N . THR A 1 192 ? -23.242 4.584 33.466 1.00 91.69 192 THR A N 1
ATOM 1471 C CA . THR A 1 192 ? -23.719 3.578 32.494 1.00 91.69 192 THR A CA 1
ATOM 1472 C C . THR A 1 192 ? -23.231 3.828 31.067 1.00 91.69 192 THR A C 1
ATOM 1474 O O . THR A 1 192 ? -23.684 3.167 30.129 1.00 91.69 192 THR A O 1
ATOM 1477 N N . SER A 1 193 ? -22.323 4.787 30.870 1.00 93.56 193 SER A N 1
ATOM 1478 C CA . SER A 1 193 ? -21.780 5.105 29.552 1.00 93.56 193 SER A CA 1
ATOM 1479 C C . SER A 1 193 ? -20.382 5.704 29.611 1.00 93.56 193 SER A C 1
ATOM 1481 O O . SER A 1 193 ? -20.073 6.451 30.536 1.00 93.56 193 SER A O 1
ATOM 1483 N N . THR A 1 194 ? -19.579 5.455 28.580 1.00 95.56 194 THR A N 1
ATOM 1484 C CA . THR A 1 194 ? -18.276 6.102 28.377 1.00 95.56 194 THR A CA 1
ATOM 1485 C C . THR A 1 194 ? -17.999 6.333 26.890 1.00 95.56 194 THR A C 1
ATOM 1487 O O . THR A 1 194 ? -18.658 5.746 26.029 1.00 95.56 194 THR A O 1
ATOM 1490 N N . ASN A 1 195 ? -17.031 7.192 26.576 1.00 96.62 195 ASN A N 1
ATOM 1491 C CA . ASN A 1 195 ? -16.600 7.422 25.201 1.00 96.62 195 ASN A CA 1
ATOM 1492 C C . ASN A 1 195 ? -15.592 6.357 24.766 1.00 96.62 195 ASN A C 1
ATOM 1494 O O . ASN A 1 195 ? -14.660 6.026 25.497 1.00 96.62 195 ASN A O 1
ATOM 1498 N N . LEU A 1 196 ? -15.772 5.871 23.544 1.00 98.25 196 LEU A N 1
ATOM 1499 C CA . LEU A 1 196 ? -14.797 5.091 22.804 1.00 98.25 196 LEU A CA 1
ATOM 1500 C C . LEU A 1 196 ? -14.140 6.013 21.783 1.00 98.25 196 LEU A C 1
ATOM 1502 O O . LEU A 1 196 ? -14.816 6.515 20.889 1.00 98.25 196 LEU A O 1
ATOM 1506 N N . ASN A 1 197 ? -12.834 6.202 21.901 1.00 97.94 197 ASN A N 1
ATOM 1507 C CA . ASN A 1 197 ? -12.033 6.969 20.960 1.00 97.94 197 ASN A CA 1
ATOM 1508 C C . ASN A 1 197 ? -11.029 6.037 20.288 1.00 97.94 197 ASN A C 1
ATOM 1510 O O . ASN A 1 197 ? -10.408 5.207 20.955 1.00 97.94 197 ASN A O 1
ATOM 1514 N N . VAL A 1 198 ? -10.826 6.209 18.985 1.00 96.44 198 VAL A N 1
ATOM 1515 C CA . VAL A 1 198 ? -9.859 5.438 18.199 1.00 96.44 198 VAL A CA 1
ATOM 1516 C C . VAL A 1 198 ? -8.937 6.345 17.382 1.00 96.44 198 VAL A C 1
ATOM 1518 O O . VAL A 1 198 ? -9.236 7.507 17.128 1.00 96.44 198 VAL A O 1
ATOM 1521 N N . ALA A 1 199 ? -7.801 5.817 16.959 1.00 92.75 199 ALA A N 1
ATOM 1522 C CA . ALA A 1 199 ? -6.916 6.375 15.953 1.00 92.75 199 ALA A CA 1
ATOM 1523 C C . ALA A 1 199 ? -6.855 5.389 14.785 1.00 92.75 199 ALA A C 1
ATOM 1525 O O . ALA A 1 199 ? -6.762 4.180 15.003 1.00 92.75 199 ALA A O 1
ATOM 1526 N N . LEU A 1 200 ? -6.940 5.903 13.559 1.00 88.25 200 LEU A N 1
ATOM 1527 C CA . LEU A 1 200 ? -6.927 5.105 12.334 1.00 88.25 200 LEU A CA 1
ATOM 1528 C C . LEU A 1 200 ? -5.617 5.362 11.579 1.00 88.25 200 LEU A C 1
ATOM 1530 O O . LEU A 1 200 ? -5.181 6.510 11.490 1.00 88.25 200 LEU A O 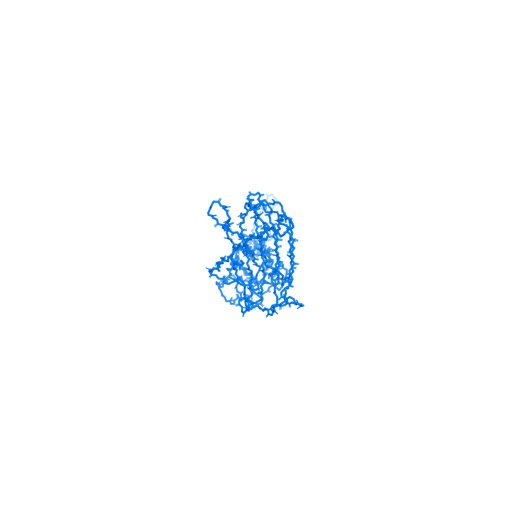1
ATOM 1534 N N . THR A 1 201 ? -5.012 4.316 11.021 1.00 82.94 201 THR A N 1
ATOM 1535 C CA . THR A 1 201 ? -3.839 4.406 10.136 1.00 82.94 201 THR A CA 1
ATOM 1536 C C . THR A 1 201 ? -4.118 3.732 8.792 1.00 82.94 201 THR A C 1
ATOM 1538 O O . THR A 1 201 ? -4.895 2.777 8.714 1.00 82.94 201 THR A O 1
ATOM 1541 N N . GLY A 1 202 ? -3.471 4.229 7.734 1.00 69.56 202 GLY A N 1
ATOM 1542 C CA . GLY A 1 202 ? -3.678 3.786 6.350 1.00 69.56 202 GLY A CA 1
ATOM 1543 C C . GLY A 1 202 ? -4.834 4.505 5.636 1.00 69.56 202 GLY A C 1
ATOM 1544 O O . GLY A 1 202 ? -5.761 5.016 6.264 1.00 69.56 202 GLY A O 1
ATOM 1545 N N . SER A 1 203 ? -4.767 4.564 4.304 1.00 56.09 203 SER A N 1
ATOM 1546 C CA . SER A 1 203 ? -5.782 5.161 3.423 1.00 56.09 203 SER A CA 1
ATOM 1547 C C . SER A 1 203 ? -6.879 4.158 3.030 1.00 56.09 203 SER A C 1
ATOM 1549 O O . SER A 1 203 ? -6.659 2.945 2.932 1.00 56.09 203 SER A O 1
ATOM 1551 N N . GLY A 1 204 ? -8.095 4.672 2.802 1.00 56.78 204 GLY A N 1
ATOM 1552 C CA . GLY A 1 204 ? -9.236 3.900 2.287 1.00 56.78 204 GLY A CA 1
ATOM 1553 C C . GLY A 1 204 ? -10.122 3.199 3.328 1.00 56.78 204 GLY A C 1
ATOM 1554 O O . GLY A 1 204 ? -10.864 2.290 2.964 1.00 56.78 204 GLY A O 1
ATOM 1555 N N . SER A 1 205 ? -10.068 3.593 4.604 1.00 58.62 205 SER A N 1
ATOM 1556 C CA . SER A 1 205 ? -10.993 3.102 5.639 1.00 58.62 205 SER A CA 1
ATOM 1557 C C . SER A 1 205 ? -12.290 3.917 5.621 1.00 58.62 205 SER A C 1
ATOM 1559 O O . SER A 1 205 ? -12.281 5.091 5.984 1.00 58.62 205 SER A O 1
ATOM 1561 N N . TYR A 1 206 ? -13.398 3.310 5.188 1.00 62.03 206 TYR A N 1
ATOM 1562 C CA . TYR A 1 206 ? -14.696 3.991 5.077 1.00 62.03 206 TYR A CA 1
ATOM 1563 C C . TYR A 1 206 ? -15.407 4.115 6.432 1.00 62.03 206 TYR A C 1
ATOM 1565 O O . TYR A 1 206 ? -15.979 5.159 6.729 1.00 62.03 206 TYR A O 1
ATOM 1573 N N . HIS A 1 207 ? -15.320 3.081 7.274 1.00 86.50 207 HIS A N 1
ATOM 1574 C CA . HIS A 1 207 ? -15.955 3.010 8.592 1.00 86.50 207 HIS A CA 1
ATOM 1575 C C . HIS A 1 207 ? -15.336 1.892 9.438 1.00 86.50 207 HIS A C 1
ATOM 1577 O O . HIS A 1 207 ? -14.580 1.054 8.945 1.00 86.50 207 HIS A O 1
ATOM 1583 N N . TRP A 1 208 ? -15.645 1.881 10.731 1.00 94.50 208 TRP A N 1
ATOM 1584 C CA . TRP A 1 208 ? -15.189 0.856 11.672 1.00 94.50 208 TRP A CA 1
ATOM 1585 C C . TRP A 1 208 ? -16.351 0.356 12.520 1.00 94.50 208 TRP A C 1
ATOM 1587 O O . TRP A 1 208 ? -17.392 1.005 12.628 1.00 94.50 208 TRP A O 1
ATOM 1597 N N . HIS A 1 209 ? -16.198 -0.839 13.074 1.00 97.12 209 HIS A N 1
ATOM 1598 C CA . HIS A 1 209 ? -17.206 -1.470 13.914 1.00 97.12 209 HIS A CA 1
ATOM 1599 C C . HIS A 1 209 ? -16.659 -1.658 15.326 1.00 97.12 209 HIS A C 1
ATOM 1601 O O . HIS A 1 209 ? -15.456 -1.862 15.508 1.00 97.12 209 HIS A O 1
ATOM 1607 N N . TYR A 1 210 ? -17.542 -1.647 16.324 1.00 97.94 210 TYR A N 1
ATOM 1608 C CA . TYR A 1 210 ? -17.203 -2.056 17.684 1.00 97.94 210 TYR A CA 1
ATOM 1609 C C . TYR A 1 210 ? -18.187 -3.065 18.263 1.00 97.94 210 TYR A C 1
ATOM 1611 O O . TYR A 1 210 ? -19.360 -3.137 17.886 1.00 97.94 210 TYR A O 1
ATOM 1619 N N . ARG A 1 211 ? -17.684 -3.856 19.208 1.00 97.75 211 ARG A N 1
ATOM 1620 C CA . ARG A 1 211 ? -18.443 -4.830 19.994 1.00 97.75 211 ARG A CA 1
ATOM 1621 C C . ARG A 1 211 ? -18.020 -4.725 21.451 1.00 97.75 211 ARG A C 1
ATOM 1623 O O . ARG A 1 211 ? -16.858 -4.448 21.741 1.00 97.75 211 ARG A O 1
ATOM 1630 N N . LEU A 1 212 ? -18.969 -4.951 22.351 1.00 97.00 212 LEU A N 1
ATOM 1631 C CA . LEU A 1 212 ? -18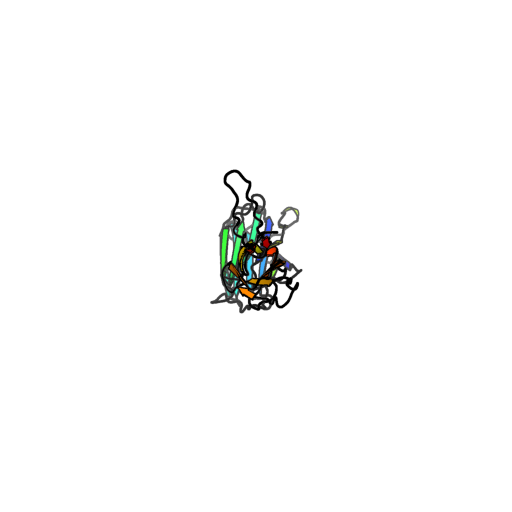.707 -5.066 23.779 1.00 97.00 212 LEU A CA 1
ATOM 1632 C C . LEU A 1 212 ? -18.721 -6.549 24.157 1.00 97.00 212 LEU A C 1
ATOM 1634 O O . LEU A 1 212 ? -19.610 -7.283 23.723 1.00 97.00 212 LEU A O 1
ATOM 1638 N N . ASP A 1 213 ? -17.712 -6.975 24.907 1.00 96.81 213 ASP A N 1
ATOM 1639 C CA . ASP A 1 213 ? -17.561 -8.299 25.522 1.00 96.81 213 ASP A CA 1
ATOM 1640 C C . ASP A 1 213 ? -17.586 -9.479 24.533 1.00 96.81 213 ASP A C 1
ATOM 1642 O O . ASP A 1 213 ? -17.805 -10.634 24.899 1.00 96.81 213 ASP A O 1
ATOM 1646 N N . SER A 1 214 ? -17.355 -9.203 23.248 1.00 96.50 214 SER A N 1
ATOM 1647 C CA . SER A 1 214 ? -17.321 -10.206 22.190 1.00 96.50 214 SER A CA 1
ATOM 1648 C C . SER A 1 214 ? -16.340 -9.807 21.095 1.00 96.50 214 SER A C 1
ATOM 1650 O O . SER A 1 214 ? -16.493 -8.764 20.455 1.00 96.50 214 SER A O 1
ATOM 1652 N N . ALA A 1 215 ? -15.348 -10.662 20.856 1.00 97.06 215 ALA A N 1
ATOM 1653 C CA . ALA A 1 215 ? -14.364 -10.465 19.802 1.00 97.06 215 ALA A CA 1
ATOM 1654 C C . ALA A 1 215 ? -14.989 -10.542 18.398 1.00 97.06 215 ALA A C 1
ATOM 1656 O O . ALA A 1 215 ? -16.038 -11.155 18.181 1.00 97.06 215 ALA A O 1
ATOM 1657 N N . PHE A 1 216 ? -14.326 -9.928 17.420 1.00 97.56 216 PHE A N 1
ATOM 1658 C CA . PHE A 1 216 ? -14.683 -10.068 16.009 1.00 97.56 216 PHE A CA 1
ATOM 1659 C C . PHE A 1 216 ? -14.291 -11.449 15.458 1.00 97.56 216 PHE A C 1
ATOM 1661 O O . PHE A 1 216 ? -13.347 -12.063 15.963 1.00 97.56 216 PHE A O 1
ATOM 1668 N N . PRO A 1 217 ? -14.992 -11.953 14.425 1.00 95.75 217 PRO A N 1
ATOM 1669 C CA . PRO A 1 217 ? -14.526 -13.121 13.687 1.00 95.75 217 PRO A CA 1
ATOM 1670 C C . PRO A 1 217 ? -13.224 -12.806 12.934 1.00 95.75 217 PRO A C 1
ATOM 1672 O O . PRO A 1 217 ? -12.909 -11.651 12.664 1.00 95.75 217 PRO A O 1
ATOM 1675 N N . ALA A 1 218 ? -12.475 -13.842 12.552 1.00 90.19 218 ALA A N 1
ATOM 1676 C CA . ALA A 1 218 ? -11.241 -13.672 11.779 1.00 90.19 218 ALA A CA 1
ATOM 1677 C C . ALA A 1 218 ? -11.484 -13.294 10.302 1.00 90.19 218 ALA A C 1
ATOM 1679 O O . ALA A 1 218 ? -10.571 -12.828 9.635 1.00 90.19 218 ALA A O 1
ATOM 1680 N N . SER A 1 219 ? -12.685 -13.537 9.769 1.00 89.12 219 SER A N 1
ATOM 1681 C CA . SER A 1 219 ? -13.077 -13.226 8.386 1.00 89.12 219 SER A CA 1
ATOM 1682 C C . SER A 1 219 ? -14.604 -13.117 8.267 1.00 89.12 219 SER A C 1
ATOM 1684 O O . SER A 1 219 ? -15.325 -13.469 9.205 1.00 89.12 219 SER A O 1
ATOM 1686 N N . GLY A 1 220 ? -15.102 -12.648 7.117 1.00 91.38 220 GLY A N 1
ATOM 1687 C CA . GLY A 1 220 ? -16.538 -12.492 6.858 1.00 91.38 220 GLY A CA 1
ATOM 1688 C C . GLY A 1 220 ? -17.141 -11.278 7.567 1.00 91.38 220 GLY A C 1
ATOM 1689 O O . GLY A 1 220 ? -16.425 -10.343 7.911 1.00 91.38 220 GLY A O 1
ATOM 1690 N N . THR A 1 221 ? -18.457 -11.265 7.773 1.00 95.19 221 THR A N 1
ATOM 1691 C CA . THR A 1 221 ? -19.169 -10.104 8.330 1.00 95.19 221 THR A CA 1
ATOM 1692 C C . THR A 1 221 ? -18.734 -9.787 9.760 1.00 95.19 221 THR A C 1
ATOM 1694 O O . THR A 1 221 ? -18.775 -10.649 10.637 1.00 95.19 221 THR A O 1
ATOM 1697 N N . ALA A 1 222 ? -18.379 -8.527 10.020 1.00 94.69 222 ALA A N 1
ATOM 1698 C CA . ALA A 1 222 ? -17.893 -8.091 11.328 1.00 94.69 222 ALA A CA 1
ATOM 1699 C C . ALA A 1 222 ? -18.998 -8.069 12.406 1.00 94.69 222 ALA A C 1
ATOM 1701 O O . ALA A 1 222 ? -18.772 -8.461 13.553 1.00 94.69 222 ALA A O 1
ATOM 1702 N N . GLY A 1 223 ? -20.205 -7.618 12.038 1.00 94.88 223 GLY A N 1
ATOM 1703 C CA . GLY A 1 223 ? -21.308 -7.381 12.977 1.00 94.88 223 GLY A CA 1
ATOM 1704 C C . GLY A 1 223 ? -21.029 -6.221 13.945 1.00 94.88 223 GLY A C 1
ATOM 1705 O O . GLY A 1 223 ? -20.171 -5.383 13.686 1.00 94.88 223 GLY A O 1
ATOM 1706 N N . GLY A 1 224 ? -21.751 -6.153 15.066 1.00 94.88 224 GLY A N 1
ATOM 1707 C CA . GLY A 1 224 ? -21.582 -5.079 16.056 1.00 94.88 224 GLY A CA 1
ATOM 1708 C C . GLY A 1 224 ? -22.181 -3.735 15.634 1.00 94.88 224 GLY A C 1
ATOM 1709 O O . GLY A 1 224 ? -23.026 -3.673 14.741 1.00 94.88 224 GLY A O 1
ATOM 1710 N N . THR A 1 225 ? -21.749 -2.665 16.298 1.00 96.69 225 THR A N 1
ATOM 1711 C CA . THR A 1 225 ? -22.203 -1.300 16.013 1.00 96.69 225 THR A CA 1
ATOM 1712 C C . THR A 1 225 ? -21.238 -0.616 15.057 1.00 96.69 225 THR A C 1
ATOM 1714 O O . THR A 1 225 ? -20.033 -0.588 15.299 1.00 96.69 225 THR A O 1
ATOM 1717 N N . MET A 1 226 ? -21.776 -0.045 13.982 1.00 95.56 226 MET A N 1
ATOM 1718 C CA . MET A 1 226 ? -21.012 0.660 12.958 1.00 95.56 226 MET A CA 1
ATOM 1719 C C . MET A 1 226 ? -20.821 2.138 13.308 1.00 95.56 226 MET A C 1
ATOM 1721 O O . MET A 1 226 ? -21.762 2.815 13.721 1.00 95.56 226 MET A O 1
ATOM 1725 N N . VAL A 1 227 ? -19.625 2.652 13.034 1.00 94.75 227 VAL A N 1
ATOM 1726 C CA . VAL A 1 227 ? -19.287 4.076 13.055 1.00 94.75 227 VAL A CA 1
ATOM 1727 C C . VAL A 1 227 ? -18.910 4.494 11.639 1.00 94.75 227 VAL A C 1
ATOM 1729 O O . VAL A 1 227 ? -17.802 4.230 11.176 1.00 94.75 227 VAL A O 1
ATOM 1732 N N . THR A 1 228 ? -19.860 5.122 10.941 1.00 86.56 228 THR A N 1
ATOM 1733 C CA . THR A 1 228 ? -19.768 5.456 9.506 1.00 86.56 228 THR A CA 1
ATOM 1734 C C . THR A 1 228 ? -18.706 6.494 9.171 1.00 86.56 228 THR A C 1
ATOM 1736 O O . THR A 1 228 ? -18.299 6.600 8.024 1.00 86.56 228 THR A O 1
ATOM 1739 N N . SER A 1 229 ? -18.308 7.315 10.141 1.00 84.50 229 SER A N 1
ATOM 1740 C CA . SER A 1 229 ? -17.296 8.353 9.962 1.00 84.50 229 SER A CA 1
ATOM 1741 C C . SER A 1 229 ? -16.790 8.844 11.311 1.00 84.50 229 SER A C 1
ATOM 1743 O O . SER A 1 229 ? -17.553 8.894 12.276 1.00 84.50 229 SER A O 1
ATOM 1745 N N . GLY A 1 230 ? -15.543 9.305 11.347 1.00 88.88 230 GLY A N 1
ATOM 1746 C CA . GLY A 1 230 ? -14.928 9.852 12.551 1.00 88.88 230 GLY A CA 1
ATOM 1747 C C . GLY A 1 230 ? -14.292 8.786 13.439 1.00 88.88 230 GLY A C 1
ATOM 1748 O O . GLY A 1 230 ? -14.192 7.610 13.091 1.00 88.88 230 GLY A O 1
ATOM 1749 N N . THR A 1 231 ? -13.812 9.235 14.591 1.00 93.56 231 THR A N 1
ATOM 1750 C CA . THR A 1 231 ? -12.931 8.464 15.477 1.00 93.56 231 THR A CA 1
ATOM 1751 C C . THR A 1 231 ? -13.532 8.221 16.854 1.00 93.56 231 THR A C 1
ATOM 1753 O O . THR A 1 231 ? -12.824 7.806 17.768 1.00 93.56 231 THR A O 1
ATOM 1756 N N . THR A 1 232 ? -14.825 8.488 17.029 1.00 95.44 232 THR A N 1
ATOM 1757 C CA . THR A 1 232 ? -15.479 8.416 18.334 1.00 95.44 232 THR A CA 1
ATOM 1758 C C . THR A 1 232 ? -16.819 7.692 18.268 1.00 95.44 232 THR A C 1
ATOM 1760 O O . THR A 1 232 ? -17.532 7.744 17.267 1.00 95.44 232 THR A O 1
ATOM 1763 N N . ALA A 1 233 ? -17.158 7.013 19.360 1.00 97.31 233 ALA A N 1
ATOM 1764 C CA . ALA A 1 233 ? -18.461 6.417 19.621 1.00 97.31 233 ALA A CA 1
ATOM 1765 C C . ALA A 1 233 ? -18.783 6.499 21.118 1.00 97.31 233 ALA A C 1
ATOM 1767 O O . ALA A 1 233 ? -17.907 6.751 21.946 1.00 97.31 233 ALA A O 1
ATOM 1768 N N . THR A 1 234 ? -20.038 6.246 21.483 1.00 97.25 234 THR A N 1
ATOM 1769 C CA . THR A 1 234 ? -20.451 6.136 22.886 1.00 97.25 234 THR A CA 1
ATOM 1770 C C . THR A 1 234 ? -20.780 4.684 23.205 1.00 97.25 234 THR A C 1
ATOM 1772 O O . THR A 1 234 ? -21.657 4.079 22.588 1.00 97.25 234 THR A O 1
ATOM 1775 N N . LEU A 1 235 ? -20.090 4.125 24.196 1.00 96.94 235 LEU A N 1
ATOM 1776 C CA . LEU A 1 235 ? -20.473 2.867 24.825 1.00 96.94 235 LEU A CA 1
ATOM 1777 C C . LEU A 1 235 ? -21.584 3.183 25.824 1.00 96.94 235 LEU A C 1
ATOM 1779 O O . LEU A 1 235 ? -21.355 3.928 26.772 1.00 96.94 235 LEU A O 1
ATOM 1783 N N . SER A 1 236 ? -22.786 2.659 25.605 1.00 94.81 236 SER A N 1
ATOM 1784 C CA . SER A 1 236 ? -23.968 2.919 26.435 1.00 94.81 236 SER A CA 1
ATOM 1785 C C . SER A 1 236 ? -24.523 1.635 27.038 1.00 94.81 236 SER A C 1
ATOM 1787 O O . SER A 1 236 ? -24.393 0.572 26.439 1.00 94.81 236 SER A O 1
ATOM 1789 N N . GLY A 1 237 ? -25.223 1.748 28.167 1.00 92.31 237 GLY A N 1
ATOM 1790 C CA . GLY A 1 237 ? -25.854 0.600 28.822 1.00 92.31 237 GLY A CA 1
ATOM 1791 C C . GLY A 1 237 ? -24.853 -0.307 29.535 1.00 92.31 237 GLY A C 1
ATOM 1792 O O . GLY A 1 237 ? -25.103 -1.501 29.666 1.00 92.31 237 GLY A O 1
ATOM 1793 N N . LEU A 1 238 ? -23.723 0.251 29.972 1.00 95.12 238 LEU A N 1
ATOM 1794 C CA . LEU A 1 238 ? -22.700 -0.487 30.701 1.00 95.12 238 LEU A CA 1
ATOM 1795 C C . LEU A 1 238 ? -23.222 -0.879 32.086 1.00 95.12 238 LEU A C 1
ATOM 1797 O O . LEU A 1 238 ? -23.768 -0.042 32.812 1.00 95.12 238 LEU A O 1
ATOM 1801 N N . ALA A 1 239 ? -23.061 -2.153 32.427 1.00 94.31 239 ALA A N 1
ATOM 1802 C CA . ALA A 1 239 ? -23.368 -2.675 33.750 1.00 94.31 239 ALA A CA 1
ATOM 1803 C C . ALA A 1 239 ? -22.163 -2.481 34.680 1.00 94.31 239 ALA A C 1
ATOM 1805 O O . ALA A 1 239 ? -21.062 -2.195 34.230 1.00 94.31 239 ALA A O 1
ATOM 1806 N N . VAL A 1 240 ? -22.362 -2.640 35.989 1.00 93.50 240 VAL A N 1
ATOM 1807 C CA . VAL A 1 240 ? -21.228 -2.699 36.923 1.00 93.50 240 VAL A CA 1
ATOM 1808 C C . VAL A 1 240 ? -20.456 -3.995 36.676 1.00 93.50 240 VAL A C 1
ATOM 1810 O O . VAL A 1 240 ? -21.061 -5.068 36.654 1.00 93.50 240 VAL A O 1
ATOM 1813 N N . GLY A 1 241 ? -19.138 -3.892 36.527 1.00 94.56 241 GLY A N 1
ATOM 1814 C CA . GLY A 1 241 ? -18.246 -5.017 36.262 1.00 94.56 241 GLY A CA 1
ATOM 1815 C C . GLY A 1 241 ? -17.153 -4.698 35.246 1.00 94.56 241 GLY A C 1
ATOM 1816 O O . GLY A 1 241 ? -16.975 -3.553 34.823 1.00 94.56 241 GLY A O 1
ATOM 1817 N N . ASP A 1 242 ? -16.412 -5.739 34.877 1.00 96.75 242 ASP A N 1
ATOM 1818 C CA . ASP A 1 242 ? -15.385 -5.675 33.844 1.00 96.75 242 ASP A CA 1
ATOM 1819 C C . ASP A 1 242 ? -16.014 -5.786 32.455 1.00 96.75 242 ASP A C 1
ATOM 1821 O O . ASP A 1 242 ? -16.911 -6.599 32.225 1.00 96.75 242 ASP A O 1
ATOM 1825 N N . HIS A 1 243 ? -15.491 -4.993 31.527 1.00 97.69 243 HIS A N 1
ATOM 1826 C CA . HIS A 1 243 ? -15.884 -4.985 30.129 1.00 97.69 243 HIS A CA 1
ATOM 1827 C C . HIS A 1 243 ? -14.655 -4.990 29.224 1.00 97.69 243 HIS A C 1
ATOM 1829 O O . HIS A 1 243 ? -13.618 -4.407 29.546 1.00 97.69 243 HIS A O 1
ATOM 1835 N N . THR A 1 244 ? -14.789 -5.579 28.043 1.00 98.38 244 THR A N 1
ATOM 1836 C CA . THR A 1 244 ? -13.804 -5.491 26.966 1.00 98.38 244 THR A CA 1
ATOM 1837 C C . THR A 1 244 ? -14.465 -4.911 25.730 1.00 98.38 244 THR A C 1
ATOM 1839 O O . THR A 1 244 ? -15.393 -5.488 25.167 1.00 98.38 244 THR A O 1
ATOM 1842 N N . VAL A 1 245 ? -13.971 -3.769 25.261 1.00 98.44 245 VAL A N 1
ATOM 1843 C CA . VAL A 1 245 ? -14.370 -3.242 23.954 1.00 98.44 245 VAL A CA 1
ATOM 1844 C C . VAL A 1 245 ? -13.430 -3.785 22.889 1.00 98.44 245 VAL A C 1
ATOM 1846 O O . VAL A 1 245 ? -12.212 -3.752 23.051 1.00 98.44 245 VAL A O 1
ATOM 1849 N N . HIS A 1 246 ? -14.002 -4.276 21.797 1.00 98.44 246 HIS A N 1
ATOM 1850 C CA . HIS A 1 246 ? -13.291 -4.694 20.597 1.00 98.44 246 HIS A CA 1
ATOM 1851 C C . HIS A 1 246 ? -13.638 -3.734 19.463 1.00 98.44 246 HIS A C 1
ATOM 1853 O O . HIS A 1 246 ? -14.806 -3.375 19.302 1.00 98.44 246 HIS A O 1
ATOM 1859 N N . VAL A 1 247 ? -12.654 -3.362 18.649 1.00 97.62 247 VAL A N 1
ATOM 1860 C CA . VAL A 1 247 ? -12.823 -2.537 17.445 1.00 97.62 247 VAL A CA 1
ATOM 1861 C C . VAL A 1 247 ? -12.205 -3.225 16.233 1.00 97.62 247 VAL A C 1
ATOM 1863 O O . VAL A 1 247 ? -11.206 -3.934 16.368 1.00 97.62 247 VAL A O 1
ATOM 1866 N N . ALA A 1 248 ? -12.791 -3.016 15.057 1.00 95.50 248 ALA A N 1
ATOM 1867 C CA . ALA A 1 248 ? -12.302 -3.554 13.793 1.00 95.50 248 ALA A CA 1
ATOM 1868 C C . ALA A 1 248 ? -12.490 -2.552 12.651 1.00 95.50 248 ALA A C 1
ATOM 1870 O O . ALA A 1 248 ? -13.561 -1.953 12.517 1.00 95.50 248 ALA A O 1
ATOM 1871 N N . LEU A 1 249 ? -11.473 -2.419 11.796 1.00 91.94 249 LEU A N 1
ATOM 1872 C CA . LEU A 1 249 ? -11.675 -1.874 10.454 1.00 91.94 249 LEU A CA 1
ATOM 1873 C C . LEU A 1 249 ? -12.368 -2.917 9.578 1.00 91.94 249 LEU A C 1
ATOM 1875 O O . LEU A 1 249 ? -12.087 -4.114 9.678 1.00 91.94 249 LEU A O 1
ATOM 1879 N N . VAL A 1 250 ? -13.239 -2.444 8.693 1.00 88.56 250 VAL A N 1
ATOM 1880 C CA . VAL A 1 250 ? -14.000 -3.284 7.766 1.00 88.56 250 VAL A CA 1
ATOM 1881 C C . VAL A 1 250 ? -13.934 -2.727 6.349 1.00 88.56 250 VAL A C 1
ATOM 1883 O O . VAL A 1 250 ? -13.597 -1.559 6.139 1.00 88.56 250 VAL A O 1
ATOM 1886 N N . ASP A 1 251 ? -14.248 -3.567 5.370 1.00 82.50 251 ASP A N 1
ATOM 1887 C CA . ASP A 1 251 ? -14.451 -3.128 3.993 1.00 82.50 251 ASP A CA 1
ATOM 1888 C C . ASP A 1 251 ? -15.806 -2.413 3.807 1.00 82.50 251 ASP A C 1
ATOM 1890 O O . ASP A 1 251 ? -16.634 -2.300 4.719 1.00 82.50 251 ASP A O 1
ATOM 1894 N N . ALA A 1 252 ? -16.057 -1.936 2.586 1.00 81.81 252 ALA A N 1
ATOM 1895 C CA . ALA A 1 252 ? -17.305 -1.263 2.234 1.00 81.81 252 ALA A CA 1
ATOM 1896 C C . ALA A 1 252 ? -18.551 -2.178 2.303 1.00 81.81 252 ALA A C 1
ATOM 1898 O O . ALA A 1 252 ? -19.670 -1.686 2.193 1.00 81.81 252 ALA A O 1
ATOM 1899 N N . GLN A 1 253 ? -18.384 -3.495 2.458 1.00 85.44 253 GLN A N 1
ATOM 1900 C CA . GLN A 1 253 ? -19.452 -4.488 2.604 1.00 85.44 253 GLN A CA 1
ATOM 1901 C C . GLN A 1 253 ? -19.617 -4.940 4.069 1.00 85.44 253 GLN A C 1
ATOM 1903 O O . GLN A 1 253 ? -20.401 -5.848 4.342 1.00 85.44 253 GLN A O 1
ATOM 1908 N N . HIS A 1 254 ? -18.936 -4.283 5.018 1.00 89.94 254 HIS A N 1
ATOM 1909 C CA . HIS A 1 254 ? -18.937 -4.596 6.454 1.00 89.94 254 HIS A CA 1
ATOM 1910 C C . HIS A 1 254 ? -18.287 -5.942 6.808 1.00 89.94 254 HIS A C 1
ATOM 1912 O O . HIS A 1 254 ? -18.588 -6.529 7.857 1.00 89.94 254 HIS A O 1
ATOM 1918 N N . ASN A 1 255 ? -17.386 -6.435 5.958 1.00 89.25 255 ASN A N 1
ATOM 1919 C CA . ASN A 1 255 ? -16.594 -7.624 6.239 1.00 89.25 255 ASN A CA 1
ATOM 1920 C C . ASN A 1 255 ? -15.229 -7.265 6.828 1.00 89.25 255 ASN A C 1
ATOM 1922 O O . ASN A 1 255 ? -14.674 -6.193 6.584 1.00 89.25 255 ASN A O 1
ATOM 1926 N N . MET A 1 256 ? -14.687 -8.193 7.611 1.00 89.88 256 MET A N 1
ATOM 1927 C CA . MET A 1 256 ? -13.344 -8.120 8.168 1.00 89.88 256 MET A CA 1
ATOM 1928 C C . MET A 1 256 ? -12.309 -8.026 7.048 1.00 89.88 256 MET A C 1
ATOM 1930 O O . MET A 1 256 ? -12.351 -8.801 6.090 1.00 89.88 256 MET A O 1
ATOM 1934 N N . LEU A 1 257 ? -11.358 -7.103 7.204 1.00 83.12 257 LEU A N 1
ATOM 1935 C CA . LEU A 1 257 ? 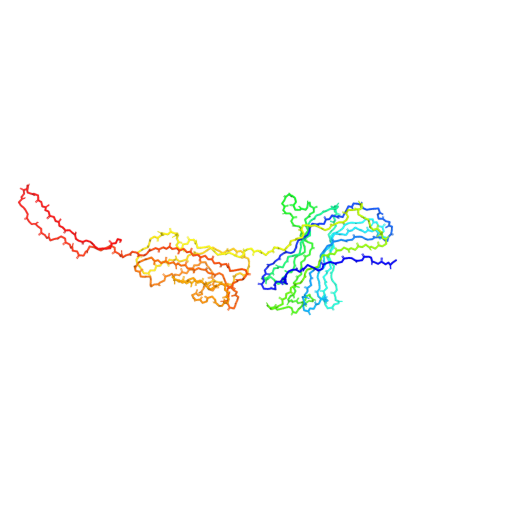-10.203 -7.008 6.314 1.00 83.12 257 LEU A CA 1
ATOM 1936 C C . LEU A 1 257 ? -9.344 -8.281 6.387 1.00 83.12 257 LEU A C 1
ATOM 1938 O O . LEU A 1 257 ? -9.370 -9.008 7.380 1.00 83.12 257 LEU A O 1
ATOM 1942 N N . SER A 1 258 ? -8.552 -8.523 5.342 1.00 76.75 258 SER A N 1
ATOM 1943 C CA . SER A 1 258 ? -7.554 -9.592 5.304 1.00 76.75 258 SER A CA 1
ATOM 1944 C C . SER A 1 258 ? -6.172 -8.996 4.998 1.00 76.75 258 SER A C 1
ATOM 1946 O O . SER A 1 258 ? -5.966 -8.542 3.873 1.00 76.75 258 SER A O 1
ATOM 1948 N N . PRO A 1 259 ? -5.222 -8.999 5.953 1.00 77.94 259 PRO A N 1
ATOM 1949 C CA . PRO A 1 259 ? -5.371 -9.472 7.333 1.00 77.94 259 PRO A CA 1
ATOM 1950 C C . PRO A 1 259 ? -6.323 -8.588 8.173 1.00 77.94 259 PRO A C 1
ATOM 1952 O O . PRO A 1 259 ? -6.488 -7.404 7.863 1.00 77.94 259 PRO A O 1
ATOM 1955 N N . PRO A 1 260 ? -6.946 -9.128 9.242 1.00 86.19 260 PRO A N 1
ATOM 1956 C CA . PRO A 1 260 ? -7.817 -8.346 10.118 1.00 86.19 260 PRO A CA 1
ATOM 1957 C C . PRO A 1 260 ? -7.066 -7.231 10.846 1.00 86.19 260 PRO A C 1
ATOM 1959 O O . PRO A 1 260 ? -6.048 -7.476 11.490 1.00 86.19 260 PRO A O 1
ATOM 1962 N N . ALA A 1 261 ? -7.620 -6.020 10.815 1.00 90.25 261 ALA A N 1
ATOM 1963 C CA . ALA A 1 261 ? -7.141 -4.890 11.603 1.00 90.25 261 ALA A CA 1
ATOM 1964 C C . ALA A 1 261 ? -8.079 -4.676 12.797 1.00 90.25 261 ALA A C 1
ATOM 1966 O O . ALA A 1 261 ? -9.113 -4.012 12.683 1.00 90.25 261 ALA A O 1
ATOM 1967 N N . THR A 1 262 ? -7.734 -5.284 13.932 1.00 94.38 262 THR A N 1
ATOM 1968 C CA . THR A 1 262 ? -8.555 -5.279 15.151 1.00 94.38 262 THR A CA 1
ATOM 1969 C C . THR A 1 262 ? -7.760 -4.881 16.380 1.00 94.38 262 THR A C 1
ATOM 1971 O O . THR A 1 262 ? -6.578 -5.204 16.479 1.00 94.38 262 THR A O 1
ATOM 1974 N N . GLN A 1 263 ? -8.432 -4.295 17.367 1.00 96.56 263 GLN A N 1
ATOM 1975 C CA . GLN A 1 263 ? -7.864 -4.090 18.697 1.00 96.56 263 GLN A CA 1
ATOM 1976 C C . GLN A 1 263 ? -8.915 -4.302 19.785 1.00 96.56 263 GLN A C 1
ATOM 1978 O O . GLN A 1 263 ? -10.116 -4.244 19.523 1.00 96.56 263 GLN A O 1
ATOM 1983 N N . SER A 1 264 ? -8.470 -4.535 21.017 1.00 97.94 264 SER A N 1
ATOM 1984 C CA . SER A 1 264 ? -9.348 -4.601 22.177 1.00 97.94 264 SER A CA 1
ATOM 1985 C C . SER A 1 264 ? -8.703 -4.040 23.430 1.00 97.94 264 SER A C 1
ATOM 1987 O O . SER A 1 264 ? -7.496 -4.191 23.621 1.00 97.94 264 SER A O 1
ATOM 1989 N N . VAL A 1 265 ? -9.520 -3.455 24.302 1.00 98.56 265 VAL A N 1
ATOM 1990 C CA . VAL A 1 265 ? -9.102 -2.947 25.612 1.00 98.56 265 VAL A CA 1
ATOM 1991 C C . VAL A 1 265 ? -10.123 -3.351 26.666 1.00 98.56 265 VAL A C 1
ATOM 1993 O O . VAL A 1 265 ? -11.329 -3.203 26.456 1.00 98.56 265 VAL A O 1
ATOM 1996 N N . SER A 1 266 ? -9.626 -3.828 27.808 1.00 98.38 266 SER A N 1
ATOM 1997 C CA . SER A 1 266 ? -10.441 -4.088 28.994 1.00 98.38 266 SER A CA 1
ATOM 1998 C C . SER A 1 266 ? -10.438 -2.894 29.943 1.00 98.38 266 SER A C 1
ATOM 2000 O O . SER A 1 266 ? -9.396 -2.284 30.186 1.00 98.38 266 SER A O 1
ATOM 2002 N N . PHE A 1 267 ? -11.605 -2.587 30.489 1.00 98.00 267 PHE A N 1
ATOM 2003 C CA . PHE A 1 267 ? -11.872 -1.512 31.441 1.00 98.00 267 PHE A CA 1
ATOM 2004 C C . PHE A 1 267 ? -12.960 -1.979 32.417 1.00 98.00 267 PHE A C 1
ATOM 2006 O O . PHE A 1 267 ? -13.548 -3.040 32.219 1.00 98.00 267 PHE A O 1
ATOM 2013 N N . SER A 1 268 ? -13.253 -1.211 33.463 1.00 96.69 268 SER A N 1
ATOM 2014 C CA . SER A 1 268 ? -14.302 -1.583 34.418 1.00 96.69 268 SER A CA 1
ATOM 2015 C C . SER A 1 268 ? -15.207 -0.425 34.798 1.00 96.69 268 SER A C 1
ATOM 2017 O O . SER A 1 268 ? -14.825 0.748 34.776 1.00 96.69 268 SER A O 1
ATOM 2019 N N . VAL A 1 269 ? -16.448 -0.762 35.124 1.00 95.38 269 VAL A N 1
ATOM 2020 C CA . VAL A 1 269 ? -17.481 0.176 35.551 1.00 95.38 269 VAL A CA 1
ATOM 2021 C C . VAL A 1 269 ? -17.855 -0.147 36.985 1.00 95.38 269 VAL A C 1
ATOM 2023 O O . VAL A 1 269 ? -18.245 -1.268 37.299 1.00 95.38 269 VAL A O 1
ATOM 2026 N N . HIS A 1 270 ? -17.757 0.851 37.855 1.00 89.94 270 HIS A N 1
ATOM 2027 C CA . HIS A 1 270 ? -18.089 0.726 39.267 1.00 89.94 270 HIS A CA 1
ATOM 2028 C C . HIS A 1 270 ? -19.413 1.420 39.575 1.00 89.94 270 HIS A C 1
ATOM 2030 O O . HIS A 1 270 ? -19.809 2.406 38.940 1.00 89.94 270 HIS A O 1
ATOM 2036 N N . GLY A 1 271 ? -20.109 0.888 40.580 1.00 84.00 271 GLY A N 1
ATOM 2037 C CA . GLY A 1 271 ? -21.312 1.516 41.108 1.00 84.00 271 GLY A CA 1
ATOM 2038 C C . GLY A 1 271 ? -20.995 2.893 41.690 1.00 84.00 271 GLY A C 1
ATOM 2039 O O . GLY A 1 271 ? -19.919 3.115 42.243 1.00 84.00 271 GLY A O 1
ATOM 2040 N N . ALA A 1 272 ? -21.944 3.825 41.584 1.00 77.62 272 ALA A N 1
ATOM 2041 C CA . ALA A 1 272 ? -21.807 5.117 42.243 1.00 77.62 272 ALA A CA 1
ATOM 2042 C C . ALA A 1 272 ? -21.649 4.920 43.758 1.00 77.62 272 ALA A C 1
ATOM 2044 O O . ALA A 1 272 ? -22.399 4.156 44.371 1.00 77.62 272 ALA A O 1
ATOM 2045 N N . ILE A 1 273 ? -20.699 5.637 44.357 1.00 79.75 273 ILE A N 1
ATOM 2046 C CA . ILE A 1 273 ? -20.577 5.685 45.811 1.00 79.75 273 ILE A CA 1
ATOM 2047 C C . ILE A 1 273 ? -21.781 6.460 46.349 1.00 79.75 273 ILE A C 1
ATOM 2049 O O . ILE A 1 273 ? -22.008 7.613 45.977 1.00 79.75 273 ILE A O 1
ATOM 2053 N N . ALA A 1 274 ? -22.548 5.835 47.233 1.00 83.06 274 ALA A N 1
ATOM 2054 C CA . ALA A 1 274 ? -23.718 6.428 47.857 1.00 83.06 274 ALA A CA 1
ATOM 2055 C C . ALA A 1 274 ? -23.681 6.205 49.367 1.00 83.06 274 ALA A C 1
ATOM 2057 O O . ALA A 1 274 ? -23.479 5.085 49.831 1.00 83.06 274 ALA A O 1
ATOM 2058 N N . ILE A 1 275 ? -23.926 7.262 50.145 1.00 87.94 275 ILE A N 1
ATOM 2059 C CA . ILE A 1 275 ? -24.255 7.121 51.566 1.00 87.94 275 ILE A CA 1
ATOM 2060 C C . ILE A 1 275 ? -25.694 6.615 51.646 1.00 87.94 275 ILE A C 1
ATOM 2062 O O . ILE A 1 275 ? -26.627 7.337 51.299 1.00 87.94 275 ILE A O 1
ATOM 2066 N N . THR A 1 276 ? -25.875 5.379 52.100 1.00 86.38 276 THR A N 1
ATOM 2067 C CA . THR A 1 276 ? -27.195 4.745 52.219 1.00 86.38 276 THR A CA 1
ATOM 2068 C C . THR A 1 276 ? -27.815 4.948 53.594 1.00 86.38 276 THR A C 1
ATOM 2070 O O . THR A 1 276 ? -29.031 4.841 53.735 1.00 86.38 276 THR A O 1
ATOM 2073 N N . THR A 1 277 ? -26.998 5.285 54.597 1.00 89.88 277 THR A N 1
ATOM 2074 C CA . THR A 1 277 ? -27.459 5.549 55.963 1.00 89.88 277 THR A CA 1
ATOM 2075 C C . THR A 1 277 ? -26.743 6.769 56.522 1.00 89.88 277 THR A C 1
ATOM 2077 O O . THR A 1 277 ? -25.538 6.726 56.776 1.00 89.88 277 THR A O 1
ATOM 2080 N N . GLN A 1 278 ? -27.494 7.857 56.710 1.00 89.38 278 GLN A N 1
ATOM 2081 C CA . GLN A 1 278 ? -27.014 9.061 57.386 1.00 89.38 278 GLN A CA 1
ATOM 2082 C C . GLN A 1 278 ? -26.898 8.820 58.897 1.00 89.38 278 GLN A C 1
ATOM 2084 O O . GLN A 1 278 ? -27.668 8.027 59.449 1.00 89.38 278 GLN A O 1
ATOM 2089 N N . PRO A 1 279 ? -25.976 9.510 59.585 1.00 90.38 279 PRO A N 1
ATOM 2090 C CA . PRO A 1 279 ? -25.865 9.387 61.026 1.00 90.38 279 PRO A CA 1
ATOM 2091 C C . PRO A 1 279 ? -27.117 9.957 61.703 1.00 90.38 279 PRO A C 1
ATOM 2093 O O . PRO A 1 279 ? -27.590 11.041 61.357 1.00 90.38 279 PRO A O 1
ATOM 2096 N N . ALA A 1 280 ? -27.652 9.234 62.687 1.00 89.62 280 ALA A N 1
ATOM 2097 C CA . ALA A 1 280 ? -28.729 9.752 63.523 1.00 89.62 280 ALA A CA 1
ATOM 2098 C C . ALA A 1 280 ? -28.227 10.924 64.382 1.00 89.62 280 ALA A C 1
ATOM 2100 O O . ALA A 1 280 ? -27.063 10.959 64.786 1.00 89.62 280 ALA A O 1
ATOM 2101 N N . SER A 1 281 ? -29.109 11.878 64.691 1.00 89.38 281 SER A N 1
ATOM 2102 C CA . SER A 1 281 ? -28.785 12.955 65.629 1.00 89.38 281 SER A CA 1
ATOM 2103 C C . SER A 1 281 ? -28.461 12.381 67.010 1.00 89.38 281 SER A C 1
ATOM 2105 O O . SER A 1 281 ? -29.208 11.555 67.532 1.00 89.38 281 SER A O 1
ATOM 2107 N N . VAL A 1 282 ? -27.370 12.852 67.616 1.00 89.69 282 VAL A N 1
ATOM 2108 C CA . VAL A 1 282 ? -26.966 12.479 68.976 1.00 89.69 282 VAL A CA 1
ATOM 2109 C C . VAL A 1 282 ? -26.921 13.737 69.836 1.00 89.69 282 VAL A C 1
ATOM 2111 O O . VAL A 1 282 ? -26.351 14.750 69.434 1.00 89.69 282 VAL A O 1
ATOM 2114 N N . THR A 1 283 ? -27.517 13.678 71.026 1.00 91.19 283 THR A N 1
ATOM 2115 C CA . THR A 1 283 ? -27.394 14.720 72.052 1.00 91.19 283 THR A CA 1
ATOM 2116 C C . THR A 1 283 ? -26.501 14.197 73.169 1.00 91.19 283 THR A C 1
ATOM 2118 O O . THR A 1 283 ? -26.807 13.167 73.764 1.00 91.19 283 THR A O 1
ATOM 2121 N N . VAL A 1 284 ? -25.408 14.907 73.449 1.00 92.00 284 VAL A N 1
ATOM 2122 C CA . VAL A 1 284 ? -24.470 14.601 74.540 1.00 92.00 284 VAL A CA 1
ATOM 2123 C C . VAL A 1 284 ? -24.281 15.822 75.434 1.00 92.00 284 VAL A C 1
ATOM 2125 O O . VAL A 1 284 ? -24.535 16.953 75.007 1.00 92.00 284 VAL A O 1
ATOM 2128 N N . ALA A 1 285 ? -23.858 15.601 76.679 1.00 93.25 285 ALA A N 1
ATOM 2129 C CA . ALA A 1 285 ? -23.521 16.692 77.582 1.00 93.25 285 ALA A CA 1
ATOM 2130 C C . ALA A 1 285 ? -22.255 17.425 77.107 1.00 93.25 285 ALA A C 1
ATOM 2132 O O . ALA A 1 285 ? -21.412 16.880 76.394 1.00 93.25 285 ALA A O 1
ATOM 2133 N N . VAL A 1 286 ? -22.117 18.687 77.513 1.00 90.25 286 VAL A N 1
ATOM 2134 C CA . VAL A 1 286 ? -20.933 19.489 77.188 1.00 90.25 286 VAL A CA 1
ATOM 2135 C C . VAL A 1 286 ? -19.699 18.849 77.828 1.00 90.25 286 VAL A C 1
ATOM 2137 O O . VAL A 1 286 ? -19.625 18.743 79.048 1.00 90.25 286 VAL A O 1
ATOM 2140 N N . GLY A 1 287 ? -18.732 18.455 76.997 1.00 91.75 287 GLY A N 1
ATOM 2141 C CA . GLY A 1 287 ? -17.495 17.788 77.419 1.00 91.75 287 GLY A CA 1
ATOM 2142 C C . GLY A 1 287 ? -17.458 16.281 77.145 1.00 91.75 287 GLY A C 1
ATOM 2143 O O . GLY A 1 287 ? -16.368 15.711 77.166 1.00 91.75 287 GLY A O 1
ATOM 2144 N N . ASP A 1 288 ? -18.595 15.658 76.816 1.00 95.31 288 ASP A N 1
ATOM 2145 C CA . ASP A 1 288 ? -18.659 14.234 76.474 1.00 95.31 288 ASP A CA 1
ATOM 2146 C C . ASP A 1 288 ? -18.402 13.986 74.973 1.00 95.31 288 ASP A C 1
ATOM 2148 O O . ASP A 1 288 ? -18.780 14.804 74.125 1.00 95.31 288 ASP A O 1
ATOM 2152 N N . PRO A 1 289 ? -17.790 12.846 74.601 1.00 89.06 289 PRO A N 1
ATOM 2153 C CA . PRO A 1 289 ? -17.589 12.483 73.203 1.00 89.06 289 PRO A CA 1
ATOM 2154 C C . PRO A 1 289 ? -18.903 12.054 72.529 1.00 89.06 289 PRO A C 1
ATOM 2156 O O . PRO A 1 289 ? -19.628 11.196 73.030 1.00 89.06 289 PRO A O 1
ATOM 2159 N N . ALA A 1 290 ? -19.175 12.590 71.336 1.00 90.12 290 ALA A N 1
ATOM 2160 C CA . ALA A 1 290 ? -20.236 12.109 70.450 1.00 90.12 290 ALA A CA 1
ATOM 2161 C C . ALA A 1 290 ? -19.664 11.125 69.417 1.00 90.12 290 ALA A C 1
ATOM 2163 O O . ALA A 1 290 ? -18.630 11.391 68.806 1.00 90.12 290 ALA A O 1
ATOM 2164 N N . SER A 1 291 ? -20.347 10.001 69.198 1.00 90.19 291 SER A N 1
ATOM 2165 C CA . SER A 1 291 ? -20.008 9.024 68.155 1.00 90.19 291 SER A CA 1
ATOM 2166 C C . SER A 1 291 ? -21.153 8.902 67.161 1.00 90.19 291 SER A C 1
ATOM 2168 O O . SER A 1 291 ? -22.317 8.884 67.557 1.00 90.19 291 SER A O 1
ATOM 2170 N N . PHE A 1 292 ? -20.830 8.783 65.877 1.00 87.06 292 PHE A N 1
ATOM 2171 C CA . PHE A 1 292 ? -21.804 8.546 64.819 1.00 87.06 292 PHE A CA 1
ATOM 2172 C C . PHE A 1 292 ? -21.292 7.488 63.844 1.00 87.06 292 PHE A C 1
ATOM 2174 O O . PHE A 1 292 ? -20.087 7.278 63.710 1.00 87.06 292 PHE A O 1
ATOM 2181 N N . THR A 1 293 ? -22.218 6.812 63.169 1.00 87.19 293 THR A N 1
ATOM 2182 C CA . THR A 1 293 ? -21.911 5.824 62.131 1.00 87.19 293 THR A CA 1
ATOM 2183 C C . THR A 1 293 ? -22.569 6.243 60.826 1.00 87.19 293 THR A C 1
ATOM 2185 O O . THR A 1 293 ? -23.670 6.790 60.819 1.00 87.19 293 THR A O 1
ATOM 2188 N N . VAL A 1 294 ? -21.866 6.013 59.721 1.00 89.69 294 VAL A N 1
ATOM 2189 C CA . VAL A 1 294 ? -22.358 6.236 58.361 1.00 89.69 294 VAL A CA 1
ATOM 2190 C C . VAL A 1 294 ? -22.162 4.936 57.600 1.00 89.69 294 VAL A C 1
ATOM 2192 O O . VAL A 1 294 ? -21.112 4.305 57.724 1.00 89.69 294 VAL A O 1
ATOM 2195 N N . THR A 1 295 ? -23.159 4.532 56.819 1.00 86.94 295 THR A N 1
ATOM 2196 C CA . THR A 1 295 ? -23.022 3.408 55.885 1.00 86.94 295 THR A CA 1
ATOM 2197 C C . THR A 1 295 ? -22.978 3.958 54.470 1.00 86.94 295 THR A C 1
ATOM 2199 O O . THR A 1 295 ? -23.867 4.714 54.075 1.00 86.94 295 THR A O 1
ATOM 2202 N N . ALA A 1 296 ? -21.951 3.575 53.718 1.00 84.94 296 ALA A N 1
ATOM 2203 C CA . ALA A 1 296 ? -21.842 3.849 52.294 1.00 84.94 296 ALA A CA 1
ATOM 2204 C C . ALA A 1 296 ? -21.763 2.534 51.508 1.00 84.94 296 ALA A C 1
ATOM 2206 O O . ALA A 1 296 ? -21.242 1.536 52.004 1.00 84.94 296 ALA A O 1
ATOM 2207 N N . THR A 1 297 ? -22.291 2.548 50.289 1.00 79.94 297 THR A N 1
ATOM 2208 C CA . THR A 1 297 ? -22.208 1.468 49.298 1.00 79.94 297 THR A CA 1
ATOM 2209 C C . THR A 1 297 ? -21.553 1.988 48.023 1.00 79.94 297 THR A C 1
ATOM 2211 O O . THR A 1 297 ? -21.642 3.183 47.752 1.00 79.94 297 THR A O 1
ATOM 2214 N N . GLY A 1 298 ? -20.989 1.097 47.205 1.00 65.81 298 GLY A N 1
ATOM 2215 C CA . GLY A 1 298 ? -20.293 1.460 45.966 1.00 65.81 298 GLY A CA 1
ATOM 2216 C C . GLY A 1 298 ? -18.798 1.701 46.191 1.00 65.81 298 GLY A C 1
ATOM 2217 O O . GLY A 1 298 ? -18.387 2.093 47.285 1.00 65.81 298 GLY A O 1
ATOM 2218 N N . GLY A 1 299 ? -18.002 1.411 45.163 1.00 60.94 299 GLY A N 1
ATOM 2219 C CA . GLY A 1 299 ? -16.543 1.318 45.219 1.00 60.94 299 GLY A CA 1
ATOM 2220 C C . GLY A 1 299 ? -16.043 0.270 44.249 1.00 60.94 299 GLY A C 1
ATOM 2221 O O . GLY A 1 299 ? -16.585 -0.857 44.295 1.00 60.94 299 GLY A O 1
#

pLDDT: mean 91.07, std 9.38, range [43.22, 98.69]

Sequence (299 aa):
TDDDWAGRLWHPQALPYNQDWAAQVDVNLPDLSLVHDTEVGLGMIVLNQADADDTVSMELVAENWQNATRSVDVEFETNGNETYASMATTSTSGTLRIRWAASEKKLYMEYDADGSANGSSWAVVSSQSVDSGASNWGMNANSSFMVVIYGFSENMTLTTQDNVRLDNFKISVPERGIAITSPTTNQQFTGTSTNLNVALTGSGSYHWHYRLDSAFPASGTAGGTMVTSGTTATLSGLAVGDHTVHVALVDAQHNMLSPPATQSVSFSVHGAIAITTQPASVTVAVGDPASFTVTATGG

Foldseek 3Di:
DDKDKDKDWDDDDFAFLQFKKKKKKKWAADDDPADAPKKKWWWKKKAWPVDRQFIKTWIFMWHHNPHTFTWTKIWGGDPHDIDIFIGGDPARIWMWMWIADSVQQKIWTWIARVYPPPHGDTDTRDMDHQCDDPNPNVDDRGIGMIMMIMMIMDPDDDDVVSVGDIDPIDMDTFDWAKAWPPPAAAAEAEDFKDKTFIDIDDPNQQWKFKDKPDEADQKFARDHHIDRDDGMDMRGRHDFFKMKMKMWGAHPVRIADVRTHMDMHMYGYKYDKDFPDDWDDDDDDPPDDDDTDIDIDID

Organism: NCBI:txid408172

Radius of gyration: 31.0 Å; chains: 1; bounding box: 59×35×113 Å

Secondary structure (DSSP, 8-state):
--EEEEEEE--S-PEETTS-EEEEEEEE-------TT-EEEEEEEEEETTEEEEEEEEEEEEEESSSEEEEEEEEEEETTEEEEEEEE---SEEEEEEEEETTTTEEEEEEESS-TBTB--PEEEEEEESSSGGG-----TT-EEEEEEEEEEES----TTS--EEEEEEEE----EEEEEESPTT-EEESSEEEEEEEEESS----EEEEESSPPPSSSB--SEEE-SSSEEEEESPPSEEEEEEEEEB-TTSBBPSS--EEEEEEEEEPPPEEEEPPPP----TTSPP----EEE--